Protein AF-A0A6J3LZ52-F1 (afdb_monomer_lite)

Sequence (355 aa):
MRATQSLGVSAVLAAGLVSAQAQTCYSGINIFTARGTGEVPPTGLGIEGTHINAVLDAVPNSHATVIEYPATFGNSSVPAGVQDSNEKIAAYLDACPTSKIVVMGYSQGAVVQGLVLTGTSFSINAEGQAEDYTVPPLPQKYVDQIAAIVFFGDPGYNQNIGTNLDNPNPCTTGARTPRSVDAFGKFGDRLAEWANADDIYACSTGTSFAAHISYFSTANATLTAKFVAGKVGVSAGSPGDSSSSVTTPTRPAYYPPTTPIVHPSTGRSVSQIYATLSKPSRPTASGSRIPVSRASTASRASQVSSASGTGRLPAPATSTATTSPTLTPSRGDAPSLGKPMAAVLGGLALPLLFL

pLDDT: mean 71.05, std 27.16, range [27.86, 98.75]

Secondary structure (DSSP, 8-state):
--------------------PPPP--SSEEEEEEPPTT--SS-TTGGGHHHHHHHHHHSTT-EEEEP-S--SSSTTHHHHHHHHHHHHHHHHHHH-TT-EEEEEEETHHHHHHHHHHHSEEEEE-TTS-EEEEE-PPPPHHHHTTEEEEEEES-TT--TTSSB--S-SSB-SS--SSPPPHHHHGGGGGGEEEE-BTTBTTT-TT--BHHHHTTT--HHHHHHHHHHHHHHHT-----SS----------PPP----------TTT---HHHHHHHHTS----------------------------------PPPPP-------------------------------------

Structure (mmCIF, N/CA/C/O backbone):
data_AF-A0A6J3LZ52-F1
#
_entry.id   AF-A0A6J3LZ52-F1
#
loop_
_atom_site.group_PDB
_atom_site.id
_atom_site.type_symbol
_atom_site.label_atom_id
_atom_site.label_alt_id
_atom_site.label_comp_id
_atom_site.label_asym_id
_atom_site.label_entity_id
_atom_site.label_seq_id
_atom_site.pdbx_PDB_ins_code
_atom_site.Cartn_x
_atom_site.Cartn_y
_atom_site.Cartn_z
_atom_site.occupancy
_atom_site.B_iso_or_equiv
_atom_site.auth_seq_id
_atom_site.auth_comp_id
_atom_site.auth_asym_id
_atom_site.auth_atom_id
_atom_site.pdbx_PDB_model_num
ATOM 1 N N . MET A 1 1 ? 43.355 3.845 71.281 1.00 42.06 1 MET A N 1
ATOM 2 C CA . MET A 1 1 ? 41.998 3.686 70.715 1.00 42.06 1 MET A CA 1
ATOM 3 C C . MET A 1 1 ? 41.812 4.777 69.666 1.00 42.06 1 MET A C 1
ATOM 5 O O . MET A 1 1 ? 41.732 5.938 70.037 1.00 42.06 1 MET A O 1
ATOM 9 N N . ARG A 1 2 ? 41.887 4.454 68.369 1.00 41.00 2 ARG A N 1
ATOM 10 C CA . ARG A 1 2 ? 41.634 5.408 67.273 1.00 41.00 2 ARG A CA 1
ATOM 11 C C . ARG A 1 2 ? 40.388 4.928 66.535 1.00 41.00 2 ARG A C 1
ATOM 13 O O . ARG A 1 2 ? 40.402 3.833 65.989 1.00 41.00 2 ARG A O 1
ATOM 20 N N . ALA A 1 3 ? 39.319 5.715 66.609 1.00 44.97 3 ALA A N 1
ATOM 21 C CA . ALA A 1 3 ? 38.041 5.435 65.972 1.00 44.97 3 ALA A CA 1
ATOM 22 C C . ALA A 1 3 ? 38.094 5.854 64.496 1.00 44.97 3 ALA A C 1
ATOM 24 O O . ALA A 1 3 ? 38.322 7.022 64.187 1.00 44.97 3 ALA A O 1
ATOM 25 N N . THR A 1 4 ? 37.899 4.902 63.591 1.00 54.94 4 THR A N 1
ATOM 26 C CA . THR A 1 4 ? 37.678 5.147 62.163 1.00 54.94 4 THR A CA 1
ATOM 27 C C . THR A 1 4 ? 36.185 5.362 61.930 1.00 54.94 4 THR A C 1
ATOM 29 O O . THR A 1 4 ? 35.400 4.438 62.126 1.00 54.94 4 THR A O 1
ATOM 32 N N . GLN A 1 5 ? 35.790 6.575 61.540 1.00 49.56 5 GLN A N 1
ATOM 33 C CA . GLN A 1 5 ? 34.430 6.876 61.090 1.00 49.56 5 GLN A CA 1
ATOM 34 C C . GLN A 1 5 ? 34.353 6.699 59.570 1.00 49.56 5 GLN A C 1
ATOM 36 O O . GLN A 1 5 ? 35.090 7.345 58.827 1.00 49.56 5 GLN A O 1
ATOM 41 N N . SER A 1 6 ? 33.473 5.810 59.117 1.00 50.09 6 SER A N 1
ATOM 42 C CA . SER A 1 6 ? 33.181 5.575 57.703 1.00 50.09 6 SER A CA 1
ATOM 43 C C . SER A 1 6 ? 32.025 6.479 57.269 1.00 50.09 6 SER A C 1
ATOM 45 O O . SER A 1 6 ? 30.910 6.325 57.761 1.00 50.09 6 SER A O 1
ATOM 47 N N . LEU A 1 7 ? 32.274 7.417 56.349 1.00 59.22 7 LEU A N 1
ATOM 48 C CA . LEU A 1 7 ? 31.209 8.159 55.670 1.00 59.22 7 LEU A CA 1
ATOM 49 C C . LEU A 1 7 ? 30.579 7.270 54.590 1.00 59.22 7 LEU A C 1
ATOM 51 O O . LEU A 1 7 ? 31.233 6.912 53.612 1.00 59.22 7 LEU A O 1
ATOM 55 N N . GLY A 1 8 ? 29.305 6.923 54.769 1.00 48.59 8 GLY A N 1
ATOM 56 C CA . GLY A 1 8 ? 28.491 6.282 53.741 1.00 48.59 8 GLY A CA 1
ATOM 57 C C . GLY A 1 8 ? 27.986 7.314 52.734 1.00 48.59 8 GLY A C 1
ATOM 58 O O . GLY A 1 8 ? 27.180 8.176 53.077 1.00 48.59 8 GLY A O 1
ATOM 59 N N . VAL A 1 9 ? 28.444 7.224 51.485 1.00 55.72 9 VAL A N 1
ATOM 60 C CA . VAL A 1 9 ? 27.868 7.966 50.356 1.00 55.72 9 VAL A CA 1
ATOM 61 C C . VAL A 1 9 ? 26.655 7.181 49.859 1.00 55.72 9 VAL A C 1
ATOM 63 O O . VAL A 1 9 ? 26.799 6.099 49.296 1.00 55.72 9 VAL A O 1
ATOM 66 N N . SER A 1 10 ? 25.452 7.706 50.091 1.00 58.62 10 SER A N 1
ATOM 67 C CA . SER A 1 10 ? 24.222 7.154 49.512 1.00 58.62 10 SER A CA 1
ATOM 68 C C . SER A 1 10 ? 24.069 7.665 48.080 1.00 58.62 10 SER A C 1
ATOM 70 O O . SER A 1 10 ? 23.807 8.847 47.864 1.00 58.62 10 SER A O 1
ATOM 72 N N . ALA A 1 11 ? 24.255 6.783 47.099 1.00 60.44 11 ALA A N 1
ATOM 73 C CA . ALA A 1 11 ? 23.962 7.067 45.700 1.00 60.44 11 ALA A CA 1
ATOM 74 C C . ALA A 1 11 ? 22.442 7.008 45.475 1.00 60.44 11 ALA A C 1
ATOM 76 O O . ALA A 1 11 ? 21.830 5.945 45.572 1.00 60.44 11 ALA A O 1
ATOM 77 N N . VAL A 1 12 ? 21.826 8.153 45.185 1.00 57.72 12 VAL A N 1
ATOM 78 C CA . VAL A 1 12 ? 20.421 8.231 44.772 1.00 57.72 12 VAL A CA 1
ATOM 79 C C . VAL A 1 12 ? 20.342 7.823 43.298 1.00 57.72 12 VAL A C 1
ATOM 81 O O . VAL A 1 12 ? 20.743 8.583 42.419 1.00 57.72 12 VAL A O 1
ATOM 84 N N . LEU A 1 13 ? 19.848 6.613 43.018 1.00 59.16 13 LEU A N 1
ATOM 85 C CA . LEU A 1 13 ? 19.477 6.200 41.662 1.00 59.16 13 LEU A CA 1
ATOM 86 C C . LEU A 1 13 ? 18.209 6.961 41.246 1.00 59.16 13 LEU A C 1
ATOM 88 O O . LEU A 1 13 ? 17.101 6.608 41.646 1.00 59.16 13 LEU A O 1
ATOM 92 N N . ALA A 1 14 ? 18.362 8.000 40.427 1.00 55.97 14 ALA A N 1
ATOM 93 C CA . ALA A 1 14 ? 17.247 8.593 39.702 1.00 55.97 14 ALA A CA 1
ATOM 94 C C . ALA A 1 14 ? 16.851 7.648 38.555 1.00 55.97 14 ALA A C 1
ATOM 96 O O . ALA A 1 14 ? 17.454 7.666 37.482 1.00 55.97 14 ALA A O 1
ATOM 97 N N . ALA A 1 15 ? 15.862 6.785 38.790 1.00 58.69 15 ALA A N 1
ATOM 98 C CA . ALA A 1 15 ? 15.223 6.020 37.728 1.00 58.69 15 ALA A CA 1
ATOM 99 C C . ALA A 1 15 ? 14.439 6.994 36.833 1.00 58.69 15 ALA A C 1
ATOM 101 O O . ALA A 1 15 ? 13.389 7.504 37.223 1.00 58.69 15 ALA A O 1
ATOM 102 N N . GLY A 1 16 ? 14.974 7.294 35.649 1.00 50.62 16 GLY A N 1
ATOM 103 C CA . GLY A 1 16 ? 14.249 8.035 34.624 1.00 50.62 16 GLY A CA 1
ATOM 104 C C . GLY A 1 16 ? 13.039 7.221 34.176 1.00 50.62 16 GLY A C 1
ATOM 105 O O . GLY A 1 16 ? 13.192 6.181 33.540 1.00 50.62 16 GLY A O 1
ATOM 106 N N . LEU A 1 17 ? 11.838 7.680 34.526 1.00 51.34 17 LEU A N 1
ATOM 107 C CA . LEU A 1 17 ? 10.596 7.148 33.977 1.00 51.34 17 LEU A CA 1
ATOM 108 C C . LEU A 1 17 ? 10.569 7.486 32.483 1.00 51.34 17 LEU A C 1
ATOM 110 O O . LEU A 1 17 ? 10.281 8.618 32.096 1.00 51.34 17 LEU A O 1
ATOM 114 N N . VAL A 1 18 ? 10.889 6.507 31.638 1.00 51.06 18 VAL A N 1
ATOM 115 C CA . VAL A 1 18 ? 10.529 6.568 30.222 1.00 51.06 18 VAL A CA 1
ATOM 116 C C . VAL A 1 18 ? 9.007 6.518 30.190 1.00 51.06 18 VAL A C 1
ATOM 118 O O . VAL A 1 18 ? 8.409 5.479 30.457 1.00 51.06 18 VAL A O 1
ATOM 121 N N . SER A 1 19 ? 8.374 7.667 29.953 1.00 46.97 19 SER A N 1
ATOM 122 C CA . SER A 1 19 ? 6.931 7.731 29.742 1.00 46.97 19 SER A CA 1
ATOM 123 C C . SER A 1 19 ? 6.617 6.911 28.495 1.00 46.97 19 SER A C 1
ATOM 125 O O . SER A 1 19 ? 6.940 7.324 27.380 1.00 46.97 19 SER A O 1
ATOM 127 N N . ALA A 1 20 ? 6.049 5.720 28.685 1.00 51.75 20 ALA A N 1
ATOM 128 C CA . ALA A 1 20 ? 5.441 4.974 27.600 1.00 51.75 20 ALA A CA 1
ATOM 129 C C . ALA A 1 20 ? 4.316 5.857 27.053 1.00 51.75 20 ALA A C 1
ATOM 131 O O . ALA A 1 20 ? 3.307 6.063 27.728 1.00 51.75 20 ALA A O 1
ATOM 132 N N . GLN A 1 21 ? 4.515 6.450 25.873 1.00 58.62 21 GLN A N 1
ATOM 133 C CA . GLN A 1 21 ? 3.430 7.164 25.213 1.00 58.62 21 GLN A CA 1
ATOM 134 C C . GLN A 1 21 ? 2.299 6.157 25.005 1.00 58.62 21 GLN A C 1
ATOM 136 O O . GLN A 1 21 ? 2.512 5.100 24.410 1.00 58.62 21 GLN A O 1
ATOM 141 N N . ALA A 1 22 ? 1.124 6.447 25.563 1.00 70.38 22 ALA A N 1
ATOM 142 C CA . ALA A 1 22 ? -0.037 5.595 25.383 1.00 70.38 22 ALA A CA 1
ATOM 143 C C . ALA A 1 22 ? -0.345 5.513 23.883 1.00 70.38 22 ALA A C 1
ATOM 145 O O . ALA A 1 22 ? -0.536 6.540 23.228 1.00 70.38 22 ALA A O 1
ATOM 146 N N . GLN A 1 23 ? -0.359 4.295 23.340 1.00 86.38 23 GLN A N 1
ATOM 147 C CA . GLN A 1 23 ? -0.708 4.073 21.943 1.00 86.38 23 GLN A CA 1
ATOM 148 C C . GLN A 1 23 ? -2.129 4.595 21.699 1.00 86.38 23 GLN A C 1
ATOM 150 O O . GLN A 1 23 ? -3.059 4.249 22.428 1.00 86.38 23 GLN A O 1
ATOM 155 N N . THR A 1 24 ? -2.301 5.451 20.693 1.00 92.62 24 THR A N 1
ATOM 156 C CA . THR A 1 24 ? -3.614 6.021 20.363 1.00 92.62 24 THR A CA 1
ATOM 157 C C . THR A 1 24 ? -4.387 5.059 19.468 1.00 92.62 24 THR A C 1
ATOM 159 O O . THR A 1 24 ? -3.928 4.724 18.378 1.00 92.62 24 THR A O 1
ATOM 162 N N . CYS A 1 25 ? -5.582 4.646 19.894 1.00 96.56 25 CYS A N 1
ATOM 163 C CA . CYS A 1 25 ? -6.467 3.814 19.081 1.00 96.56 25 CYS A CA 1
ATOM 164 C C . CYS A 1 25 ? -7.412 4.673 18.238 1.00 96.56 25 CYS A C 1
ATOM 166 O O . CYS A 1 25 ? -8.333 5.307 18.749 1.00 96.56 25 CYS A O 1
ATOM 168 N N . TYR A 1 26 ? -7.173 4.678 16.931 1.00 96.25 26 TYR A N 1
ATOM 169 C CA . TYR A 1 26 ? -8.021 5.329 15.935 1.00 96.25 26 TYR A CA 1
ATOM 170 C C . TYR A 1 26 ? -9.343 4.576 15.743 1.00 96.25 26 TYR A C 1
ATOM 172 O O . TYR A 1 26 ? -9.346 3.356 15.565 1.00 96.25 26 TYR A O 1
ATOM 180 N N . SER A 1 27 ? -10.458 5.312 15.784 1.00 95.12 27 SER A N 1
ATOM 181 C CA . SER A 1 27 ? -11.805 4.770 15.558 1.00 95.12 27 SER A CA 1
ATOM 182 C C . SER A 1 27 ? -12.172 4.653 14.076 1.00 95.12 27 SER A C 1
ATOM 184 O O . SER A 1 27 ? -13.112 3.931 13.756 1.00 95.12 27 SER A O 1
ATOM 186 N N . GLY A 1 28 ? -11.441 5.340 13.190 1.00 96.75 28 GLY A N 1
ATOM 187 C CA . GLY A 1 28 ? -11.468 5.109 11.746 1.00 96.75 28 GLY A CA 1
ATOM 188 C C . GLY A 1 28 ? -10.555 3.942 11.369 1.00 96.75 28 GLY A C 1
ATOM 189 O O . GLY A 1 28 ? -10.895 2.778 11.575 1.00 96.75 28 GLY A O 1
ATOM 190 N N . ILE A 1 29 ? -9.375 4.257 10.832 1.00 98.19 29 ILE A N 1
ATOM 191 C CA . ILE A 1 29 ? -8.323 3.286 10.496 1.00 98.19 29 ILE A CA 1
ATOM 192 C C . ILE A 1 29 ? -6.920 3.800 10.834 1.00 98.19 29 ILE A C 1
ATOM 194 O O . ILE A 1 29 ? -6.694 5.006 10.935 1.00 98.19 29 ILE A O 1
ATOM 198 N N . ASN A 1 30 ? -5.952 2.886 10.931 1.00 98.50 30 ASN A N 1
ATOM 199 C CA . ASN A 1 30 ? -4.531 3.220 10.808 1.00 98.50 30 ASN A CA 1
ATOM 200 C C . ASN A 1 30 ? -3.976 2.669 9.486 1.00 98.50 30 ASN A C 1
ATOM 202 O O . ASN A 1 30 ? -4.062 1.468 9.221 1.00 98.50 30 ASN A O 1
ATOM 206 N N . ILE A 1 31 ? -3.439 3.551 8.649 1.00 98.75 31 ILE A N 1
ATOM 207 C CA . ILE A 1 31 ? -2.829 3.217 7.362 1.00 98.75 31 ILE A CA 1
ATOM 208 C C . ILE A 1 31 ? -1.339 2.970 7.593 1.00 98.75 31 ILE A C 1
ATOM 210 O O . ILE A 1 31 ? -0.634 3.885 7.998 1.00 98.75 31 ILE A O 1
ATOM 214 N N . PHE A 1 32 ? -0.836 1.774 7.306 1.00 98.56 32 PHE A N 1
ATOM 215 C CA . PHE A 1 32 ? 0.595 1.474 7.312 1.00 98.56 32 PHE A CA 1
ATOM 216 C C . PHE A 1 32 ? 1.125 1.589 5.889 1.00 98.56 32 PHE A C 1
ATOM 218 O O . PHE A 1 32 ? 0.763 0.781 5.032 1.00 98.56 32 PHE A O 1
ATOM 225 N N . THR A 1 33 ? 1.955 2.600 5.630 1.00 98.25 33 THR A N 1
ATOM 226 C CA . THR A 1 33 ? 2.391 2.950 4.270 1.00 98.25 33 THR A CA 1
ATOM 227 C C . THR A 1 33 ? 3.894 2.789 4.089 1.00 98.25 33 THR A C 1
ATOM 229 O O . THR A 1 33 ? 4.678 3.275 4.908 1.00 98.25 33 THR A O 1
ATOM 232 N N . ALA A 1 34 ? 4.302 2.109 3.019 1.00 97.31 34 ALA A N 1
ATOM 233 C CA . ALA A 1 34 ? 5.703 1.921 2.658 1.00 97.31 34 ALA A CA 1
ATOM 234 C C . ALA A 1 34 ? 6.004 2.599 1.313 1.00 97.31 34 ALA A C 1
ATOM 236 O O . ALA A 1 34 ? 5.391 2.291 0.295 1.00 97.31 34 ALA A O 1
ATOM 237 N N . ARG A 1 35 ? 6.975 3.511 1.330 1.00 96.38 35 ARG A N 1
ATOM 238 C CA . ARG A 1 35 ? 7.365 4.356 0.189 1.00 96.38 35 ARG A CA 1
ATOM 239 C C . ARG A 1 35 ? 8.180 3.613 -0.878 1.00 96.38 35 ARG A C 1
ATOM 241 O O . ARG A 1 35 ? 8.582 2.477 -0.666 1.00 96.38 35 ARG A O 1
ATOM 248 N N . GLY A 1 36 ? 8.467 4.262 -2.003 1.00 94.75 36 GLY A N 1
ATOM 249 C CA . GLY A 1 36 ? 9.279 3.701 -3.084 1.00 94.75 36 GLY A CA 1
ATOM 250 C C . GLY A 1 36 ? 10.786 3.920 -2.922 1.00 94.75 36 GLY A C 1
ATOM 251 O O . GLY A 1 36 ? 11.251 4.712 -2.099 1.00 94.75 36 GLY A O 1
ATOM 252 N N . THR A 1 37 ? 11.580 3.233 -3.747 1.00 93.06 37 THR A N 1
ATOM 253 C CA . THR A 1 37 ? 13.044 3.373 -3.762 1.00 93.06 37 THR A CA 1
ATOM 254 C C . THR A 1 37 ? 13.471 4.812 -4.072 1.00 93.06 37 THR A C 1
ATOM 256 O O . THR A 1 37 ? 12.966 5.436 -5.001 1.00 93.06 37 THR A O 1
ATOM 259 N N . GLY A 1 38 ? 14.443 5.339 -3.324 1.00 90.38 38 GLY A N 1
ATOM 260 C CA . GLY A 1 38 ? 14.998 6.684 -3.522 1.00 90.38 38 GLY A CA 1
ATOM 261 C C . GLY A 1 38 ? 14.245 7.799 -2.792 1.00 90.38 38 GLY A C 1
ATOM 262 O O . GLY A 1 38 ? 14.776 8.904 -2.655 1.00 90.38 38 GLY A O 1
ATOM 263 N N . GLU A 1 39 ? 13.068 7.509 -2.239 1.00 90.50 39 GLU A N 1
ATOM 264 C CA . GLU A 1 39 ? 12.384 8.390 -1.300 1.00 90.50 39 GLU A CA 1
ATOM 265 C C . GLU A 1 39 ? 13.125 8.336 0.046 1.00 90.50 39 GLU A C 1
ATOM 267 O O . GLU A 1 39 ? 12.795 7.550 0.919 1.00 90.50 39 GLU A O 1
ATOM 272 N N . VAL A 1 40 ? 14.227 9.072 0.210 1.00 73.00 40 VAL A N 1
ATOM 273 C CA . VAL A 1 40 ? 15.064 8.976 1.425 1.00 73.00 40 VAL A CA 1
ATOM 274 C C . VAL A 1 40 ? 14.508 9.817 2.587 1.00 73.00 40 VAL A C 1
ATOM 276 O O . VAL A 1 40 ? 13.978 10.906 2.339 1.00 73.00 40 VAL A O 1
ATOM 279 N N . PRO A 1 41 ? 14.625 9.367 3.855 1.00 69.69 41 PRO A N 1
ATOM 280 C CA . PRO A 1 41 ? 14.079 10.091 4.999 1.00 69.69 41 PRO A CA 1
ATOM 281 C C . PRO A 1 41 ? 14.725 11.470 5.248 1.00 69.69 41 PRO A C 1
ATOM 283 O O . PRO A 1 41 ? 15.904 11.659 4.937 1.00 69.69 41 PRO A O 1
ATOM 286 N N . PRO A 1 42 ? 13.994 12.413 5.882 1.00 70.81 42 PRO A N 1
ATOM 287 C CA . PRO A 1 42 ? 12.583 12.301 6.255 1.00 70.81 42 PRO A CA 1
ATOM 288 C C . PRO A 1 42 ? 11.674 12.567 5.044 1.00 70.81 42 PRO A C 1
ATOM 290 O O . PRO A 1 42 ? 11.576 13.695 4.570 1.00 70.81 42 PRO A O 1
ATOM 293 N N . THR A 1 43 ? 10.982 11.537 4.556 1.00 77.56 43 THR A N 1
ATOM 294 C CA . THR A 1 43 ? 10.079 11.648 3.395 1.00 77.56 43 THR A CA 1
ATOM 295 C C . THR A 1 43 ? 8.630 11.896 3.820 1.00 77.56 43 THR A C 1
ATOM 297 O O . THR A 1 43 ? 7.819 12.388 3.036 1.00 77.56 43 THR A O 1
ATOM 300 N N . GLY A 1 44 ? 8.282 11.564 5.068 1.00 87.69 44 GLY A N 1
ATOM 301 C CA . GLY A 1 44 ? 6.890 11.541 5.506 1.00 87.69 44 GLY A CA 1
ATOM 302 C C . GLY A 1 44 ? 6.092 10.545 4.665 1.00 87.69 44 GLY A C 1
ATOM 303 O O . GLY A 1 44 ? 6.501 9.400 4.518 1.00 87.69 44 GLY A O 1
ATOM 304 N N . LEU A 1 45 ? 4.978 10.997 4.088 1.00 91.69 45 LEU A N 1
ATOM 305 C CA . LEU A 1 45 ? 4.090 10.157 3.276 1.00 91.69 45 LEU A CA 1
ATOM 306 C C . LEU A 1 45 ? 4.598 9.903 1.843 1.00 91.69 45 LEU A C 1
ATOM 308 O O . LEU A 1 45 ? 3.956 9.165 1.103 1.00 91.69 45 LEU A O 1
ATOM 312 N N . GLY A 1 46 ? 5.709 10.529 1.438 1.00 91.38 46 GLY A N 1
ATOM 313 C CA . GLY A 1 46 ? 6.257 10.375 0.091 1.00 91.38 46 GLY A CA 1
ATOM 314 C C . GLY A 1 46 ? 5.292 10.792 -1.020 1.00 91.38 46 GLY A C 1
ATOM 315 O O . GLY A 1 46 ? 4.385 11.609 -0.821 1.00 91.38 46 GLY A O 1
ATOM 316 N N . ILE A 1 47 ? 5.491 10.222 -2.203 1.00 93.69 47 ILE A N 1
ATOM 317 C CA . ILE A 1 47 ? 4.662 10.455 -3.389 1.00 93.69 47 ILE A CA 1
ATOM 318 C C . ILE A 1 47 ? 3.215 9.951 -3.204 1.00 93.69 47 ILE A C 1
ATOM 320 O O . ILE A 1 47 ? 2.285 10.492 -3.804 1.00 93.69 47 ILE A O 1
ATOM 324 N N . GLU A 1 48 ? 3.001 8.995 -2.292 1.00 94.94 48 GLU A N 1
ATOM 325 C CA . GLU A 1 48 ? 1.679 8.477 -1.917 1.00 94.94 48 GLU A CA 1
ATOM 326 C C . GLU A 1 48 ? 0.827 9.495 -1.140 1.00 94.94 48 GLU A C 1
ATOM 328 O O . GLU A 1 48 ? -0.386 9.313 -1.002 1.00 94.94 48 GLU A O 1
ATOM 333 N N . GLY A 1 49 ? 1.421 10.590 -0.648 1.00 95.62 49 GLY A N 1
ATOM 334 C CA . GLY A 1 49 ? 0.782 11.526 0.280 1.00 95.62 49 GLY A CA 1
ATOM 335 C C . GLY A 1 49 ? -0.588 12.042 -0.164 1.00 95.62 49 GLY A C 1
ATOM 336 O O . GLY A 1 49 ? -1.503 12.109 0.655 1.00 95.62 49 GLY A O 1
ATOM 337 N N . THR A 1 50 ? -0.780 12.346 -1.451 1.00 95.56 50 THR A N 1
ATOM 338 C CA . THR A 1 50 ? -2.087 12.786 -1.978 1.00 95.56 50 THR A CA 1
ATOM 339 C C . THR A 1 50 ? -3.167 11.710 -1.817 1.00 95.56 50 THR A C 1
ATOM 341 O O . THR A 1 50 ? -4.308 12.031 -1.500 1.00 95.56 50 THR A O 1
ATOM 344 N N . HIS A 1 51 ? -2.817 10.436 -2.004 1.00 97.44 51 HIS A N 1
ATOM 345 C CA . HIS A 1 51 ? -3.759 9.316 -1.909 1.00 97.44 51 HIS A CA 1
ATOM 346 C C . HIS A 1 51 ? -4.073 9.001 -0.451 1.00 97.44 51 HIS A C 1
ATOM 348 O O . HIS A 1 51 ? -5.236 8.847 -0.090 1.00 97.44 51 HIS A O 1
ATOM 354 N N . ILE A 1 52 ? -3.046 8.988 0.400 1.00 98.19 52 ILE A N 1
ATOM 355 C CA . ILE A 1 52 ? -3.201 8.781 1.841 1.00 98.19 52 ILE A CA 1
ATOM 356 C C . ILE A 1 52 ? -4.082 9.879 2.441 1.00 98.19 52 ILE A C 1
ATOM 358 O O . ILE A 1 52 ? -5.031 9.568 3.152 1.00 98.19 52 ILE A O 1
ATOM 362 N N . ASN A 1 53 ? -3.836 11.151 2.112 1.00 98.06 53 ASN A N 1
ATOM 363 C CA . ASN A 1 53 ? -4.666 12.254 2.602 1.00 98.06 53 ASN A CA 1
ATOM 364 C C . ASN A 1 53 ? -6.121 12.126 2.134 1.00 98.06 53 ASN A C 1
ATOM 366 O O . ASN A 1 53 ? -7.021 12.277 2.951 1.00 98.06 53 ASN A O 1
ATOM 370 N N . ALA A 1 54 ? -6.364 11.757 0.871 1.00 98.06 54 ALA A N 1
ATOM 371 C CA . ALA A 1 54 ? -7.725 11.527 0.384 1.00 98.06 54 ALA A CA 1
ATOM 372 C C . ALA A 1 54 ? -8.446 10.405 1.160 1.00 98.06 54 ALA A C 1
ATOM 374 O O . ALA A 1 54 ? -9.640 10.514 1.435 1.00 98.06 54 ALA A O 1
ATOM 375 N N . VAL A 1 55 ? -7.731 9.345 1.557 1.00 98.44 55 VAL A N 1
ATOM 376 C CA . VAL A 1 55 ? -8.283 8.290 2.424 1.00 98.44 55 VAL A CA 1
ATOM 377 C C . VAL A 1 55 ? -8.580 8.824 3.827 1.00 98.44 55 VAL A C 1
ATOM 379 O O . VAL A 1 55 ? -9.649 8.540 4.361 1.00 98.44 55 VAL A O 1
ATOM 382 N N . LEU A 1 56 ? -7.664 9.592 4.425 1.00 98.06 56 LEU A N 1
ATOM 383 C CA . LEU A 1 56 ? -7.856 10.182 5.755 1.00 98.06 56 LEU A CA 1
ATOM 384 C C . LEU A 1 56 ? -9.043 11.159 5.788 1.00 98.06 56 LEU A C 1
ATOM 386 O O . LEU A 1 56 ? -9.768 11.197 6.780 1.00 98.06 56 LEU A O 1
ATOM 390 N N . ASP A 1 57 ? -9.268 11.896 4.701 1.00 97.69 57 ASP A N 1
ATOM 391 C CA . ASP A 1 57 ? -10.417 12.791 4.547 1.00 97.69 57 ASP A CA 1
ATOM 392 C C . ASP A 1 57 ? -11.730 12.004 4.376 1.00 97.69 57 ASP A C 1
ATOM 394 O O . ASP A 1 57 ? -12.761 12.374 4.940 1.00 97.69 57 ASP A O 1
ATOM 398 N N . ALA A 1 58 ? -11.706 10.892 3.630 1.00 97.50 58 ALA A N 1
ATOM 399 C CA . ALA A 1 58 ? -12.882 10.051 3.394 1.00 97.50 58 ALA A CA 1
ATOM 400 C C . ALA A 1 58 ? -13.245 9.134 4.576 1.00 97.50 58 ALA A C 1
ATOM 402 O O . ALA A 1 58 ? -14.393 8.694 4.676 1.00 97.50 58 ALA A O 1
ATOM 403 N N . VAL A 1 59 ? -12.288 8.835 5.460 1.00 97.69 59 VAL A N 1
ATOM 404 C CA . VAL A 1 59 ? -12.471 7.991 6.649 1.00 97.69 59 VAL A CA 1
ATOM 405 C C . VAL A 1 59 ? -12.061 8.787 7.897 1.00 97.69 59 VAL A C 1
ATOM 407 O O . VAL A 1 59 ? -10.897 8.742 8.300 1.00 97.69 59 VAL A O 1
ATOM 410 N N . PRO A 1 60 ? -12.994 9.508 8.547 1.00 94.75 60 PRO A N 1
ATOM 411 C CA . PRO A 1 60 ? -12.690 10.348 9.704 1.00 94.75 60 PRO A CA 1
ATOM 412 C C . PRO A 1 60 ? -12.055 9.585 10.873 1.00 94.75 60 PRO A C 1
ATOM 414 O O . PRO A 1 60 ? -12.270 8.387 11.045 1.00 94.75 60 PRO A O 1
ATOM 417 N N . ASN A 1 61 ? -11.329 10.307 11.734 1.00 96.12 61 ASN A N 1
ATOM 418 C CA . ASN A 1 61 ? -10.625 9.756 12.905 1.00 96.12 61 ASN A CA 1
ATOM 419 C C . ASN A 1 61 ? -9.587 8.679 12.558 1.00 96.12 61 ASN A C 1
ATOM 421 O O . ASN A 1 61 ? -9.353 7.763 13.350 1.00 96.12 61 ASN A O 1
ATOM 425 N N . SER A 1 62 ? -8.981 8.794 11.378 1.00 98.06 62 SER A N 1
ATOM 426 C CA . SER A 1 62 ? -7.929 7.902 10.898 1.00 98.06 62 SER A CA 1
ATOM 427 C C . SER A 1 62 ? -6.539 8.515 11.041 1.00 98.06 62 SER A C 1
ATOM 429 O O . SER A 1 62 ? -6.383 9.721 11.245 1.00 98.06 62 SER A O 1
ATOM 431 N N . HIS A 1 63 ? -5.517 7.678 10.901 1.00 98.00 63 HIS A N 1
ATOM 432 C CA . HIS A 1 63 ? -4.115 8.080 10.919 1.00 98.00 63 HIS A CA 1
ATOM 433 C C . HIS A 1 63 ? -3.293 7.303 9.893 1.00 98.00 63 HIS A C 1
ATOM 435 O O . HIS A 1 63 ? -3.720 6.253 9.418 1.00 98.00 63 HIS A O 1
ATOM 441 N N . ALA A 1 64 ? -2.112 7.823 9.561 1.00 98.06 64 ALA A N 1
ATOM 442 C CA . ALA A 1 64 ? -1.149 7.157 8.701 1.00 98.06 64 ALA A CA 1
ATOM 443 C C . ALA A 1 64 ? 0.186 6.986 9.430 1.00 98.06 64 ALA A C 1
ATOM 445 O O . ALA A 1 64 ? 0.821 7.960 9.831 1.00 98.06 64 ALA A O 1
ATOM 446 N N . THR A 1 65 ? 0.605 5.734 9.561 1.00 97.81 65 THR A N 1
ATOM 447 C CA . THR A 1 65 ? 1.888 5.296 10.096 1.00 97.81 65 THR A CA 1
ATOM 448 C C . THR A 1 65 ? 2.839 4.979 8.941 1.00 97.81 65 THR A C 1
ATOM 450 O O . THR A 1 65 ? 2.561 4.123 8.102 1.00 97.81 65 THR A O 1
ATOM 453 N N . VAL A 1 66 ? 3.985 5.656 8.901 1.00 97.06 66 VAL A N 1
ATOM 454 C CA . VAL A 1 66 ? 5.015 5.445 7.871 1.00 97.06 66 VAL A CA 1
ATOM 455 C C . VAL A 1 66 ? 5.918 4.278 8.259 1.00 97.06 66 VAL A C 1
ATOM 457 O O . VAL A 1 66 ? 6.344 4.182 9.412 1.00 97.06 66 VAL A O 1
ATOM 460 N N . ILE A 1 67 ? 6.228 3.405 7.299 1.00 97.19 67 ILE A N 1
ATOM 461 C CA . ILE A 1 67 ? 7.233 2.351 7.449 1.00 97.19 67 ILE A CA 1
ATOM 462 C C . ILE A 1 67 ? 8.632 2.942 7.243 1.00 97.19 67 ILE A C 1
ATOM 464 O O . ILE A 1 67 ? 8.949 3.542 6.210 1.00 97.19 67 ILE A O 1
ATOM 468 N N . GLU A 1 68 ? 9.474 2.772 8.256 1.00 95.06 68 GLU A N 1
ATOM 469 C CA . GLU A 1 68 ? 10.809 3.348 8.354 1.00 95.06 68 GLU A CA 1
ATOM 470 C C . GLU A 1 68 ? 11.844 2.294 7.991 1.00 95.06 68 GLU A C 1
ATOM 472 O O . GLU A 1 68 ? 12.216 1.428 8.775 1.00 95.06 68 GLU A O 1
ATOM 477 N N . TYR A 1 69 ? 12.315 2.372 6.756 1.00 94.69 69 TYR A N 1
ATOM 478 C CA . TYR A 1 69 ? 13.320 1.468 6.220 1.00 94.69 69 TYR A CA 1
ATOM 479 C C . TYR A 1 69 ? 14.239 2.210 5.246 1.00 94.69 69 TYR A C 1
ATOM 481 O O . TYR A 1 69 ? 13.993 3.386 4.985 1.00 94.69 69 TYR A O 1
ATOM 489 N N . PRO A 1 70 ? 15.310 1.607 4.705 1.00 94.12 70 PRO A N 1
ATOM 490 C CA . PRO A 1 70 ? 16.234 2.322 3.823 1.00 94.12 70 PRO A CA 1
ATOM 491 C C . PRO A 1 70 ? 15.598 2.868 2.534 1.00 94.12 70 PRO A C 1
ATOM 493 O O . PRO A 1 70 ? 15.974 3.954 2.095 1.00 94.12 70 PRO A O 1
ATOM 496 N N . ALA A 1 71 ? 14.641 2.147 1.940 1.00 93.25 71 ALA A N 1
ATOM 497 C CA . ALA A 1 71 ? 14.108 2.418 0.601 1.00 93.25 71 ALA A CA 1
ATOM 498 C C . ALA A 1 71 ? 15.219 2.624 -0.446 1.00 93.25 71 ALA A C 1
ATOM 500 O O . ALA A 1 71 ? 15.194 3.552 -1.255 1.00 93.25 71 ALA A O 1
ATOM 501 N N . THR A 1 72 ? 16.249 1.781 -0.394 1.00 90.88 72 THR A N 1
ATOM 502 C CA . THR A 1 72 ? 17.373 1.791 -1.336 1.00 90.88 72 THR A CA 1
ATOM 503 C C . THR A 1 72 ? 17.342 0.547 -2.214 1.00 90.88 72 THR A C 1
ATOM 505 O O . THR A 1 72 ? 16.553 -0.372 -2.006 1.00 90.88 72 THR A O 1
ATOM 508 N N . PHE A 1 73 ? 18.237 0.501 -3.191 1.00 85.00 73 PHE A N 1
ATOM 509 C CA . PHE A 1 73 ? 18.459 -0.666 -4.040 1.00 85.00 73 PHE A CA 1
ATOM 510 C C . PHE A 1 73 ? 19.220 -1.805 -3.337 1.00 85.00 73 PHE A C 1
ATOM 512 O O . PHE A 1 73 ? 19.466 -2.846 -3.926 1.00 85.00 73 PHE A O 1
ATOM 519 N N . GLY A 1 74 ? 19.638 -1.619 -2.080 1.00 85.00 74 GLY A N 1
ATOM 520 C CA . GLY A 1 74 ? 20.348 -2.664 -1.348 1.00 85.00 74 GLY A CA 1
ATOM 521 C C . GLY A 1 74 ? 19.413 -3.795 -0.920 1.00 85.00 74 GLY A C 1
ATOM 522 O O . GLY A 1 74 ? 18.323 -3.536 -0.414 1.00 85.00 74 GLY A O 1
ATOM 523 N N . ASN A 1 75 ? 19.887 -5.039 -1.000 1.00 83.75 75 ASN A N 1
ATOM 524 C CA . ASN A 1 75 ? 19.120 -6.251 -0.675 1.00 83.75 75 ASN A CA 1
ATOM 525 C C . ASN A 1 75 ? 18.598 -6.293 0.777 1.00 83.75 75 ASN A C 1
ATOM 527 O O . ASN A 1 75 ? 17.700 -7.067 1.095 1.00 83.75 75 ASN A O 1
ATOM 531 N N . SER A 1 76 ? 19.158 -5.485 1.685 1.00 89.88 76 SER A N 1
ATOM 532 C CA . SER A 1 76 ? 18.676 -5.358 3.067 1.00 89.88 76 SER A CA 1
ATOM 533 C C . SER A 1 76 ? 17.507 -4.382 3.227 1.00 89.88 76 SER A C 1
ATOM 535 O O . SER A 1 76 ? 16.887 -4.360 4.289 1.00 89.88 76 SER A O 1
ATOM 537 N N . SER A 1 77 ? 17.189 -3.589 2.197 1.00 92.00 77 SER A N 1
ATOM 538 C CA . SER A 1 77 ? 16.122 -2.588 2.234 1.00 92.00 77 SER A CA 1
ATOM 539 C C . SER A 1 77 ? 14.765 -3.251 2.467 1.00 92.00 77 SER A C 1
ATOM 541 O O . SER A 1 77 ? 14.122 -3.000 3.484 1.00 92.00 77 SER A O 1
ATOM 543 N N . VAL A 1 78 ? 14.357 -4.164 1.584 1.00 93.25 78 VAL A N 1
ATOM 544 C CA . VAL A 1 78 ? 13.047 -4.826 1.669 1.00 93.25 78 VAL A CA 1
ATOM 545 C C . VAL A 1 78 ? 12.867 -5.610 2.982 1.00 93.25 78 VAL A C 1
ATOM 547 O O . VAL A 1 78 ? 11.861 -5.376 3.651 1.00 93.25 78 VAL A O 1
ATOM 550 N N . PRO A 1 79 ? 13.815 -6.459 3.439 1.00 93.56 79 PRO A N 1
ATOM 551 C CA . PRO A 1 79 ? 13.682 -7.151 4.721 1.00 93.56 79 PRO A CA 1
ATOM 552 C C . PRO A 1 79 ? 13.539 -6.206 5.918 1.00 93.56 79 PRO A C 1
ATOM 554 O O . PRO A 1 79 ? 12.728 -6.475 6.802 1.00 93.56 79 PRO A O 1
ATOM 557 N N . ALA A 1 80 ? 14.269 -5.084 5.933 1.00 95.44 80 ALA A N 1
ATOM 558 C CA . ALA A 1 80 ? 14.129 -4.075 6.982 1.00 95.44 80 ALA A CA 1
ATOM 559 C C . ALA A 1 80 ? 12.741 -3.412 6.959 1.00 95.44 80 ALA A C 1
ATOM 561 O O . ALA A 1 80 ? 12.154 -3.185 8.013 1.00 95.44 80 ALA A O 1
ATOM 562 N N . GLY A 1 81 ? 12.185 -3.156 5.769 1.00 96.31 81 GLY A N 1
ATOM 563 C CA . GLY A 1 81 ? 10.818 -2.650 5.626 1.00 96.31 81 GLY A CA 1
ATOM 564 C C . GLY A 1 81 ? 9.763 -3.630 6.128 1.00 96.31 81 GLY A C 1
ATOM 565 O O . GLY A 1 81 ? 8.823 -3.226 6.808 1.00 96.31 81 GLY A O 1
ATOM 566 N N . VAL A 1 82 ? 9.933 -4.924 5.846 1.00 97.38 82 VAL A N 1
ATOM 567 C CA . VAL A 1 82 ? 9.017 -5.962 6.341 1.00 97.38 82 VAL A CA 1
ATOM 568 C C . VAL A 1 82 ? 9.088 -6.060 7.860 1.00 97.38 82 VAL A C 1
ATOM 570 O O . VAL A 1 82 ? 8.051 -6.146 8.515 1.00 97.38 82 VAL A O 1
ATOM 573 N N . GLN A 1 83 ? 10.298 -6.011 8.421 1.00 97.25 83 GLN A N 1
ATOM 574 C CA . GLN A 1 83 ? 10.499 -6.018 9.864 1.00 97.25 83 GLN A CA 1
ATOM 575 C C . GLN A 1 83 ? 9.791 -4.834 10.537 1.00 97.25 83 GLN A C 1
ATOM 577 O O . GLN A 1 83 ? 8.965 -5.057 11.419 1.00 97.25 83 GLN A O 1
ATOM 582 N N . ASP A 1 84 ? 10.058 -3.602 10.098 1.00 97.94 84 ASP A N 1
ATOM 583 C CA . ASP A 1 84 ? 9.460 -2.401 10.697 1.00 97.94 84 ASP A CA 1
ATOM 584 C C . ASP A 1 84 ? 7.928 -2.383 10.539 1.00 97.94 84 ASP A C 1
ATOM 586 O O . ASP A 1 84 ? 7.209 -2.051 11.483 1.00 97.94 84 ASP A O 1
ATOM 590 N N . SER A 1 85 ? 7.403 -2.826 9.390 1.00 98.19 85 SER A N 1
ATOM 591 C CA . SER A 1 85 ? 5.955 -2.954 9.181 1.00 98.19 85 SER A CA 1
ATOM 592 C C . SER A 1 85 ? 5.321 -3.976 10.126 1.00 98.19 85 SER A C 1
ATOM 594 O O . SER A 1 85 ? 4.340 -3.661 10.803 1.00 98.19 85 SER A O 1
ATOM 596 N N . ASN A 1 86 ? 5.912 -5.168 10.258 1.00 98.06 86 ASN A N 1
ATOM 597 C CA . ASN A 1 86 ? 5.444 -6.183 11.201 1.00 98.06 86 ASN A CA 1
ATOM 598 C C . ASN A 1 86 ? 5.463 -5.673 12.648 1.00 98.06 86 ASN A C 1
ATOM 600 O O . ASN A 1 86 ? 4.482 -5.856 13.367 1.00 98.06 86 ASN A O 1
ATOM 604 N N . GLU A 1 87 ? 6.554 -5.030 13.073 1.00 97.88 87 GLU A N 1
ATOM 605 C CA . GLU A 1 87 ? 6.705 -4.491 14.428 1.00 97.88 87 GLU A CA 1
ATOM 606 C C . GLU A 1 87 ? 5.651 -3.417 14.722 1.00 97.88 87 GLU A C 1
ATOM 608 O O . GLU A 1 87 ? 4.973 -3.480 15.750 1.00 97.88 87 GLU A O 1
ATOM 613 N N . LYS A 1 88 ? 5.442 -2.470 13.801 1.00 98.00 88 LYS A N 1
ATOM 614 C CA . LYS A 1 88 ? 4.463 -1.387 13.971 1.00 98.00 88 LYS A CA 1
ATOM 615 C C . LYS A 1 88 ? 3.021 -1.878 13.933 1.00 98.00 88 LYS A C 1
ATOM 617 O O . LYS A 1 88 ? 2.218 -1.442 14.760 1.00 98.00 88 LYS A O 1
ATOM 622 N N . ILE A 1 89 ? 2.687 -2.789 13.017 1.00 98.38 89 ILE A N 1
ATOM 623 C CA . ILE A 1 89 ? 1.346 -3.379 12.949 1.00 98.38 89 ILE A CA 1
ATOM 624 C C . ILE A 1 89 ? 1.062 -4.180 14.222 1.00 98.38 89 ILE A C 1
ATOM 626 O O . ILE A 1 89 ? 0.015 -3.982 14.837 1.00 98.38 89 ILE A O 1
ATOM 630 N N . ALA A 1 90 ? 1.989 -5.044 14.648 1.00 97.50 90 ALA A N 1
ATOM 631 C CA . ALA A 1 90 ? 1.817 -5.851 15.851 1.00 97.50 90 ALA A CA 1
ATOM 632 C C . ALA A 1 90 ? 1.671 -4.973 17.101 1.00 97.50 90 ALA A C 1
ATOM 634 O O . ALA A 1 90 ? 0.719 -5.149 17.859 1.00 97.50 90 ALA A O 1
ATOM 635 N N . ALA A 1 91 ? 2.541 -3.973 17.272 1.00 97.31 91 ALA A N 1
ATOM 636 C CA . ALA A 1 91 ? 2.471 -3.046 18.398 1.00 97.31 91 ALA A CA 1
ATOM 637 C C . ALA A 1 91 ? 1.152 -2.256 18.428 1.00 97.31 91 ALA A C 1
ATOM 639 O O . ALA A 1 91 ? 0.570 -2.050 19.494 1.00 97.31 91 ALA A O 1
ATOM 640 N N . TYR A 1 92 ? 0.656 -1.815 17.269 1.00 98.00 92 TYR A N 1
ATOM 641 C CA . TYR A 1 92 ? -0.630 -1.129 17.177 1.00 98.00 92 TYR A CA 1
ATOM 642 C C . TYR A 1 92 ? -1.802 -2.056 17.500 1.00 98.00 92 TYR A C 1
ATOM 644 O O . TYR A 1 92 ? -2.649 -1.689 18.308 1.00 98.00 92 TYR A O 1
ATOM 652 N N . LEU A 1 93 ? -1.845 -3.259 16.929 1.00 97.50 93 LEU A N 1
ATOM 653 C CA . LEU A 1 93 ? -2.972 -4.174 17.104 1.00 97.50 93 LEU A CA 1
ATOM 654 C C . LEU A 1 93 ? -2.978 -4.908 18.449 1.00 97.50 93 LEU A C 1
ATOM 656 O O . LEU A 1 93 ? -4.042 -5.312 18.905 1.00 97.50 93 LEU A O 1
ATOM 660 N N . ASP A 1 94 ? -1.836 -5.043 19.120 1.00 96.69 94 ASP A N 1
ATOM 661 C CA . ASP A 1 94 ? -1.804 -5.523 20.505 1.00 96.69 94 ASP A CA 1
ATOM 662 C C . ASP A 1 94 ? -2.377 -4.477 21.476 1.00 96.69 94 ASP A C 1
ATOM 664 O O . ASP A 1 94 ? -3.050 -4.833 22.443 1.00 96.69 94 ASP A O 1
ATOM 668 N N . ALA A 1 95 ? -2.163 -3.186 21.205 1.00 96.62 95 ALA A N 1
ATOM 669 C CA . ALA A 1 95 ? -2.739 -2.097 21.995 1.00 96.62 95 ALA A CA 1
ATOM 670 C C . ALA A 1 95 ? -4.193 -1.767 21.606 1.00 96.62 95 ALA A C 1
ATOM 672 O O . ALA A 1 95 ? -4.984 -1.357 22.455 1.00 96.62 95 ALA A O 1
ATOM 673 N N . CYS A 1 96 ? -4.547 -1.955 20.333 1.00 96.81 96 CYS A N 1
ATOM 674 C CA . CYS A 1 96 ? -5.831 -1.588 19.738 1.00 96.81 96 CYS A CA 1
ATOM 675 C C . CYS A 1 96 ? -6.465 -2.791 19.010 1.00 96.81 96 CYS A C 1
ATOM 677 O O . CYS A 1 96 ? -6.634 -2.762 17.790 1.00 96.81 96 CYS A O 1
ATOM 679 N N . PRO A 1 97 ? -6.846 -3.861 19.732 1.00 95.56 97 PRO A N 1
ATOM 680 C CA . PRO A 1 97 ? -7.200 -5.155 19.139 1.00 95.56 97 PRO A CA 1
ATOM 681 C C . PRO A 1 97 ? -8.500 -5.172 18.329 1.00 95.56 97 PRO A C 1
ATOM 683 O O . PRO A 1 97 ? -8.790 -6.175 17.682 1.00 95.56 97 PRO A O 1
ATOM 686 N N . THR A 1 98 ? -9.301 -4.107 18.374 1.00 94.50 98 THR A N 1
ATOM 687 C CA . THR A 1 98 ? -10.545 -3.977 17.599 1.00 94.50 98 THR A CA 1
ATOM 688 C C . THR A 1 98 ? -10.417 -3.025 16.412 1.00 94.50 98 THR A C 1
ATOM 690 O O . THR A 1 98 ? -11.395 -2.837 15.686 1.00 94.50 98 THR A O 1
ATOM 693 N N . SER A 1 99 ? -9.265 -2.374 16.236 1.00 96.19 99 SER A N 1
ATOM 694 C CA . SER A 1 99 ? -9.066 -1.389 15.175 1.00 96.19 99 SER A CA 1
ATOM 695 C C . SER A 1 99 ? -9.020 -2.049 13.797 1.00 96.19 99 SER A C 1
ATOM 697 O O . SER A 1 99 ? -8.708 -3.223 13.639 1.00 96.19 99 SER A O 1
ATOM 699 N N . LYS A 1 100 ? -9.344 -1.286 12.756 1.00 97.44 100 LYS A N 1
ATOM 700 C CA . LYS A 1 100 ? -9.112 -1.709 11.375 1.00 97.44 100 LYS A CA 1
ATOM 701 C C . LYS A 1 100 ? -7.845 -1.049 10.858 1.00 97.44 100 LYS A C 1
ATOM 703 O O . LYS A 1 100 ? -7.562 0.106 11.179 1.00 97.44 100 LYS A O 1
ATOM 708 N N . ILE A 1 101 ? -7.084 -1.787 10.060 1.00 98.56 101 ILE A N 1
ATOM 709 C CA . ILE A 1 101 ? -5.866 -1.271 9.439 1.00 98.56 101 ILE A CA 1
ATOM 710 C C . ILE A 1 101 ? -5.970 -1.333 7.925 1.00 98.56 101 ILE A C 1
ATOM 712 O O . ILE A 1 101 ? -6.702 -2.150 7.363 1.00 98.56 101 ILE A O 1
ATOM 716 N N . VAL A 1 102 ? -5.225 -0.461 7.266 1.00 98.75 102 VAL A N 1
ATOM 717 C CA . VAL A 1 102 ? -5.049 -0.474 5.817 1.00 98.75 102 VAL A CA 1
ATOM 718 C C . VAL A 1 102 ? -3.567 -0.576 5.536 1.00 98.75 102 VAL A C 1
ATOM 720 O O . VAL A 1 102 ? -2.759 0.054 6.212 1.00 98.75 102 VAL A O 1
ATOM 723 N N . VAL A 1 103 ? -3.213 -1.386 4.551 1.00 98.50 103 VAL A N 1
ATOM 724 C CA . VAL A 1 103 ? -1.830 -1.561 4.124 1.00 98.50 103 VAL A CA 1
ATOM 725 C C . VAL A 1 103 ? -1.667 -0.894 2.765 1.00 98.50 103 VAL A C 1
ATOM 727 O O . VAL A 1 103 ? -2.384 -1.229 1.825 1.00 98.50 103 VAL A O 1
ATOM 730 N N . MET A 1 104 ? -0.752 0.068 2.670 1.00 98.56 104 MET A N 1
ATOM 731 C CA . MET A 1 104 ? -0.462 0.795 1.435 1.00 98.56 104 MET A CA 1
ATOM 732 C C . MET A 1 104 ? 1.017 0.705 1.083 1.00 98.56 104 MET A C 1
ATOM 734 O O . MET A 1 104 ? 1.872 0.641 1.972 1.00 98.56 104 MET A O 1
ATOM 738 N N . GLY A 1 105 ? 1.327 0.703 -0.206 1.00 97.94 105 GLY A N 1
ATOM 739 C CA . GLY A 1 105 ? 2.709 0.828 -0.629 1.00 97.94 105 GLY A CA 1
ATOM 740 C C . GLY A 1 105 ? 2.888 1.137 -2.104 1.00 97.94 105 GLY A C 1
ATOM 741 O O . GLY A 1 105 ? 2.105 0.725 -2.962 1.00 97.94 105 GLY A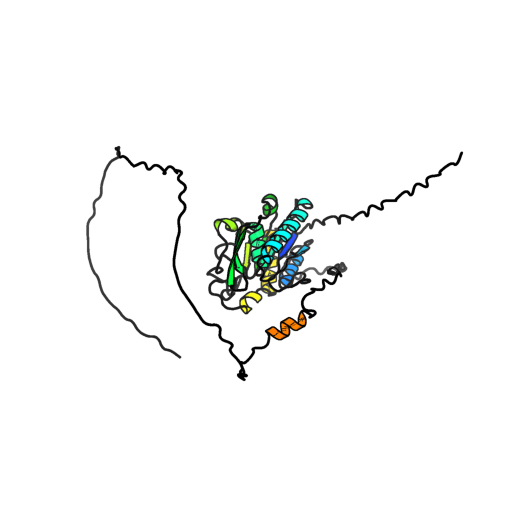 O 1
ATOM 742 N N . TYR A 1 106 ? 3.986 1.822 -2.391 1.00 97.56 106 TYR A N 1
ATOM 743 C CA . TYR A 1 106 ? 4.387 2.205 -3.736 1.00 97.56 106 TYR A CA 1
ATOM 744 C C . TYR A 1 106 ? 5.719 1.560 -4.122 1.00 97.56 106 TYR A C 1
ATOM 746 O O . TYR A 1 106 ? 6.683 1.609 -3.356 1.00 97.56 106 TYR A O 1
ATOM 754 N N . SER A 1 107 ? 5.806 1.002 -5.334 1.00 95.75 107 SER A N 1
ATOM 755 C CA . SER A 1 107 ? 7.046 0.457 -5.900 1.00 95.75 107 SER A CA 1
ATOM 756 C C . SER A 1 107 ? 7.672 -0.589 -4.959 1.00 95.75 107 SER A C 1
ATOM 758 O O . SER A 1 107 ? 7.013 -1.559 -4.589 1.00 95.75 107 SER A O 1
ATOM 760 N N . GLN A 1 108 ? 8.910 -0.398 -4.494 1.00 94.69 108 GLN A N 1
ATOM 761 C CA . GLN A 1 108 ? 9.537 -1.263 -3.485 1.00 94.69 108 GLN A CA 1
ATOM 762 C C . GLN A 1 108 ? 8.712 -1.397 -2.192 1.00 94.69 108 GLN A C 1
ATOM 764 O O . GLN A 1 108 ? 8.735 -2.448 -1.555 1.00 94.69 108 GLN A O 1
ATOM 769 N N . GLY A 1 109 ? 7.959 -0.371 -1.803 1.00 96.31 109 GLY A N 1
ATOM 770 C CA . GLY A 1 109 ? 7.069 -0.425 -0.651 1.00 96.31 109 GLY A CA 1
ATOM 771 C C . GLY A 1 109 ? 5.864 -1.347 -0.846 1.00 96.31 109 GLY A C 1
ATOM 772 O O . GLY A 1 109 ? 5.432 -1.994 0.108 1.00 96.31 109 GLY A O 1
ATOM 773 N N . ALA A 1 110 ? 5.370 -1.502 -2.079 1.00 96.56 110 ALA A N 1
ATOM 774 C CA . ALA A 1 110 ? 4.368 -2.519 -2.395 1.00 96.56 110 ALA A CA 1
ATOM 775 C C . ALA A 1 110 ? 4.942 -3.935 -2.216 1.00 96.56 110 ALA A C 1
ATOM 777 O O . ALA A 1 110 ? 4.286 -4.788 -1.624 1.00 96.56 110 ALA A O 1
ATOM 778 N N . VAL A 1 111 ? 6.206 -4.157 -2.602 1.00 94.75 111 VAL A N 1
ATOM 779 C CA . VAL A 1 111 ? 6.918 -5.425 -2.347 1.00 94.75 111 VAL A CA 1
ATOM 780 C C . VAL A 1 111 ? 7.041 -5.693 -0.849 1.00 94.75 111 VAL A C 1
ATOM 782 O O . VAL A 1 111 ? 6.725 -6.793 -0.394 1.00 94.75 111 VAL A O 1
ATOM 785 N N . VAL A 1 112 ? 7.463 -4.687 -0.070 1.00 96.25 112 VAL A N 1
ATOM 786 C CA . VAL A 1 112 ? 7.553 -4.769 1.398 1.00 96.25 112 VAL A CA 1
ATOM 787 C C . VAL A 1 112 ? 6.218 -5.211 1.986 1.00 96.25 112 VAL A C 1
ATOM 789 O O . VAL A 1 112 ? 6.152 -6.190 2.724 1.00 96.25 112 VAL A O 1
ATOM 792 N N . GLN A 1 113 ? 5.134 -4.533 1.630 1.00 97.56 113 GLN A N 1
ATOM 793 C CA . GLN A 1 113 ? 3.826 -4.846 2.188 1.00 97.56 113 GLN A CA 1
ATOM 794 C C . GLN A 1 113 ? 3.233 -6.152 1.646 1.00 97.56 113 GLN A C 1
ATOM 796 O O . GLN A 1 113 ? 2.549 -6.873 2.369 1.00 97.56 113 GLN A O 1
ATOM 801 N N . GLY A 1 114 ? 3.534 -6.524 0.403 1.00 95.38 114 GLY A N 1
ATOM 802 C CA . GLY A 1 114 ? 3.188 -7.833 -0.141 1.00 95.38 114 GLY A CA 1
ATOM 803 C C . GLY A 1 114 ? 3.859 -8.972 0.640 1.00 95.38 114 GLY A C 1
ATOM 804 O O . GLY A 1 114 ? 3.225 -9.987 0.948 1.00 95.38 114 GLY A O 1
ATOM 805 N N . LEU A 1 115 ? 5.119 -8.776 1.034 1.00 94.62 115 LEU A N 1
ATOM 806 C CA . LEU A 1 115 ? 5.878 -9.705 1.873 1.00 94.62 115 LEU A CA 1
ATOM 807 C C . LEU A 1 115 ? 5.386 -9.749 3.319 1.00 94.62 115 LEU A C 1
ATOM 809 O O . LEU A 1 115 ? 5.339 -10.832 3.893 1.00 94.62 115 LEU A O 1
ATOM 813 N N . VAL A 1 116 ? 4.942 -8.630 3.893 1.00 96.81 116 VAL A N 1
ATOM 814 C CA . VAL A 1 116 ? 4.249 -8.625 5.197 1.00 96.81 116 VAL A CA 1
ATOM 815 C C . VAL A 1 116 ? 3.061 -9.594 5.180 1.00 96.81 116 VAL A C 1
ATOM 817 O O . VAL A 1 116 ? 2.800 -10.279 6.162 1.00 96.81 116 VAL A O 1
ATOM 820 N N . LEU A 1 117 ? 2.369 -9.734 4.049 1.00 94.44 117 LEU A N 1
ATOM 821 C CA . LEU A 1 117 ? 1.174 -10.575 3.938 1.00 94.44 117 LEU A CA 1
ATOM 822 C C . LEU A 1 117 ? 1.452 -12.053 3.637 1.00 94.44 117 LEU A C 1
ATOM 824 O O . LEU A 1 117 ? 0.615 -12.907 3.942 1.00 94.44 117 LEU A O 1
ATOM 828 N N . THR A 1 118 ? 2.591 -12.368 3.017 1.00 91.94 118 THR A N 1
ATOM 829 C CA . THR A 1 118 ? 2.869 -13.720 2.489 1.00 91.94 118 THR A CA 1
ATOM 830 C C . THR A 1 118 ? 4.188 -14.333 2.941 1.00 91.94 118 THR A C 1
ATOM 832 O O . THR A 1 118 ? 4.319 -15.553 2.915 1.00 91.94 118 THR A O 1
ATOM 835 N N . GLY A 1 119 ? 5.146 -13.529 3.400 1.00 86.00 119 GLY A N 1
ATOM 836 C CA . GLY A 1 119 ? 6.444 -13.956 3.930 1.00 86.00 119 GLY A CA 1
ATOM 837 C C . GLY A 1 119 ? 7.450 -14.387 2.864 1.00 86.00 119 GLY A C 1
ATOM 838 O O . GLY A 1 119 ? 8.658 -14.298 3.073 1.00 86.00 119 GLY A O 1
ATOM 839 N N . THR A 1 120 ? 6.977 -14.812 1.697 1.00 78.44 120 THR A N 1
ATOM 840 C CA . THR A 1 120 ? 7.818 -15.173 0.560 1.00 78.44 120 THR A CA 1
ATOM 841 C C . THR A 1 120 ? 7.384 -14.414 -0.680 1.00 78.44 120 THR A C 1
ATOM 843 O O . THR A 1 120 ? 6.200 -14.309 -0.993 1.00 78.44 120 THR A O 1
ATOM 846 N N . SER A 1 121 ? 8.358 -13.865 -1.395 1.00 70.31 121 SER A N 1
ATOM 847 C CA . SER A 1 121 ? 8.126 -13.226 -2.683 1.00 70.31 121 SER A CA 1
ATOM 848 C C . SER A 1 121 ? 9.377 -13.337 -3.532 1.00 70.31 121 SER A C 1
ATOM 850 O O . SER A 1 121 ? 10.497 -13.280 -3.021 1.00 70.31 121 SER A O 1
ATOM 852 N N . PHE A 1 122 ? 9.148 -13.466 -4.830 1.00 58.25 122 PHE A N 1
ATOM 853 C CA . PHE A 1 122 ? 10.151 -13.245 -5.851 1.00 58.25 122 PHE A CA 1
ATOM 854 C C . PHE A 1 122 ? 9.883 -11.849 -6.398 1.00 58.25 122 PHE A C 1
ATOM 856 O O . PHE A 1 122 ? 8.796 -11.592 -6.915 1.00 58.25 122 PHE A O 1
ATOM 863 N N . SER A 1 123 ? 10.838 -10.940 -6.254 1.00 66.38 123 SER A N 1
ATOM 864 C CA . SER A 1 123 ? 10.706 -9.578 -6.764 1.00 66.38 123 SER A CA 1
ATOM 865 C C . SER A 1 123 ? 11.803 -9.280 -7.767 1.00 66.38 123 SER A C 1
ATOM 867 O O . SER A 1 123 ? 12.846 -9.926 -7.787 1.00 66.38 123 SER A O 1
ATOM 869 N N . ILE A 1 124 ? 11.580 -8.259 -8.582 1.00 60.91 124 ILE A N 1
ATOM 870 C CA . ILE A 1 124 ? 12.645 -7.586 -9.311 1.00 60.91 124 ILE A CA 1
ATOM 871 C C . ILE A 1 124 ? 13.061 -6.354 -8.502 1.00 60.91 124 ILE A C 1
ATOM 873 O O . ILE A 1 124 ? 12.201 -5.567 -8.100 1.00 60.91 124 ILE A O 1
ATOM 877 N N . ASN A 1 125 ? 14.355 -6.193 -8.223 1.00 66.25 125 ASN A N 1
ATOM 878 C CA . ASN A 1 125 ? 14.880 -4.937 -7.696 1.00 66.25 125 ASN A CA 1
ATOM 879 C C . ASN A 1 125 ? 14.878 -3.862 -8.783 1.00 66.25 125 ASN A C 1
ATOM 881 O O . ASN A 1 125 ? 14.642 -4.131 -9.961 1.00 66.25 125 ASN A O 1
ATOM 885 N N . ALA A 1 126 ? 15.131 -2.617 -8.404 1.00 59.66 126 ALA A N 1
ATOM 886 C CA . ALA A 1 126 ? 15.033 -1.529 -9.363 1.00 59.66 126 ALA A CA 1
ATOM 887 C C . ALA A 1 126 ? 16.225 -1.473 -10.361 1.00 59.66 126 ALA A C 1
ATOM 889 O O . ALA A 1 126 ? 16.184 -0.707 -11.318 1.00 59.66 126 ALA A O 1
ATOM 890 N N . GLU A 1 127 ? 17.221 -2.363 -10.242 1.00 64.50 127 GLU A N 1
ATOM 891 C CA . GLU A 1 127 ? 18.196 -2.697 -11.297 1.00 64.50 127 GLU A CA 1
ATOM 892 C C . GLU A 1 127 ? 17.695 -3.752 -12.301 1.00 64.50 127 GLU A C 1
ATOM 894 O O . GLU A 1 127 ? 18.399 -4.084 -13.258 1.00 64.50 127 GLU A O 1
ATOM 899 N N . GLY A 1 128 ? 16.494 -4.302 -12.117 1.00 62.56 128 GLY A N 1
ATOM 900 C CA . GLY A 1 128 ? 15.957 -5.345 -12.986 1.00 62.56 128 GLY A CA 1
ATOM 901 C C . GLY A 1 128 ? 16.396 -6.764 -12.608 1.00 62.56 128 GLY A C 1
ATOM 902 O O . GLY A 1 128 ? 16.158 -7.692 -13.383 1.00 62.56 128 GLY A O 1
ATOM 903 N N . GLN A 1 129 ? 17.041 -6.951 -11.453 1.00 67.12 129 GLN A N 1
ATOM 904 C CA . GLN A 1 129 ? 17.537 -8.247 -10.996 1.00 67.12 129 GLN A CA 1
ATOM 905 C C . GLN A 1 129 ? 16.510 -8.953 -10.117 1.00 67.12 129 GLN A C 1
ATOM 907 O O . GLN A 1 129 ? 15.868 -8.341 -9.269 1.00 67.12 129 GLN A O 1
ATOM 912 N N . ALA A 1 130 ? 16.391 -10.262 -10.313 1.00 66.62 130 ALA A N 1
ATOM 913 C CA . ALA A 1 130 ? 15.603 -11.123 -9.452 1.00 66.62 130 ALA A CA 1
ATOM 914 C C . ALA A 1 130 ? 16.181 -11.187 -8.036 1.00 66.62 130 ALA A C 1
ATOM 916 O O . ALA A 1 130 ? 17.367 -11.467 -7.855 1.00 66.62 130 ALA A O 1
ATOM 917 N N . GLU A 1 131 ? 15.317 -10.990 -7.050 1.00 72.50 131 GLU A N 1
ATOM 918 C CA . GLU A 1 131 ? 15.617 -11.135 -5.637 1.00 72.50 131 GLU A CA 1
ATOM 919 C C . GLU A 1 131 ? 14.577 -12.033 -4.974 1.00 72.50 131 GLU A C 1
ATOM 921 O O . GLU A 1 131 ? 13.369 -11.780 -5.023 1.00 72.50 131 GLU A O 1
ATOM 926 N N . ASP A 1 132 ? 15.086 -13.082 -4.331 1.00 80.12 132 ASP A N 1
ATOM 927 C CA . ASP A 1 132 ? 14.303 -13.980 -3.501 1.00 80.12 132 ASP A CA 1
ATOM 928 C C . ASP A 1 132 ? 14.287 -13.469 -2.067 1.00 80.12 132 ASP A C 1
ATOM 930 O O . ASP A 1 132 ? 15.325 -13.340 -1.411 1.00 80.12 132 ASP A O 1
ATOM 934 N N . TYR A 1 133 ? 13.085 -13.230 -1.559 1.00 82.62 133 TYR A N 1
ATOM 935 C CA . TYR A 1 133 ? 12.875 -12.830 -0.182 1.00 82.62 133 TYR A CA 1
ATOM 936 C C . TYR A 1 133 ? 12.166 -13.935 0.586 1.00 82.62 133 TYR A C 1
ATOM 938 O O . TYR A 1 133 ? 11.118 -14.437 0.182 1.00 82.62 133 TYR A O 1
ATOM 946 N N . THR A 1 134 ? 12.738 -14.293 1.734 1.00 88.12 134 THR A N 1
ATOM 947 C CA . THR A 1 134 ? 12.079 -15.108 2.757 1.00 88.12 134 THR A CA 1
ATOM 948 C C . THR A 1 134 ? 12.194 -14.381 4.083 1.00 88.12 134 THR A C 1
ATOM 950 O O . THR A 1 134 ? 13.284 -14.216 4.629 1.00 88.12 134 THR A O 1
ATOM 953 N N . VAL A 1 135 ? 11.056 -13.923 4.581 1.00 90.06 135 VAL A N 1
ATOM 954 C CA . VAL A 1 135 ? 10.911 -13.122 5.795 1.00 90.06 135 VAL A CA 1
ATOM 955 C C . VAL A 1 135 ? 9.702 -13.629 6.583 1.00 90.06 135 VAL A C 1
ATOM 957 O O . VAL A 1 135 ? 8.783 -14.206 6.001 1.00 90.06 135 VAL A O 1
ATOM 960 N N . PRO A 1 136 ? 9.662 -13.449 7.912 1.00 91.19 136 PRO A N 1
ATOM 961 C CA . PRO A 1 136 ? 8.469 -13.784 8.676 1.00 91.19 136 PRO A CA 1
ATOM 962 C C . PRO A 1 136 ? 7.270 -12.947 8.189 1.00 91.19 136 PRO A C 1
ATOM 964 O O . PRO A 1 136 ? 7.364 -11.716 8.200 1.00 91.19 136 PRO A O 1
ATOM 967 N N . PRO A 1 137 ? 6.148 -13.565 7.771 1.00 93.12 137 PRO A N 1
ATOM 968 C CA . PRO A 1 137 ? 4.929 -12.816 7.498 1.00 93.12 137 PRO A CA 1
ATOM 969 C C . PRO A 1 137 ? 4.335 -12.272 8.799 1.00 93.12 137 PRO A C 1
ATOM 971 O O . PRO A 1 137 ? 4.627 -12.757 9.899 1.00 93.12 137 PRO A O 1
ATOM 974 N N . LEU A 1 138 ? 3.429 -11.311 8.662 1.00 95.06 138 LEU A N 1
ATOM 975 C CA . LEU A 1 138 ? 2.592 -10.831 9.745 1.00 95.06 138 LEU A CA 1
ATOM 976 C C . LEU A 1 138 ? 1.819 -12.009 10.364 1.00 95.06 138 LEU A C 1
ATOM 978 O O . LEU A 1 138 ? 1.191 -12.786 9.635 1.00 95.06 138 LEU A O 1
ATOM 982 N N . PRO A 1 139 ? 1.814 -12.158 11.703 1.00 93.31 139 PRO A N 1
ATOM 983 C CA . PRO A 1 139 ? 1.036 -13.198 12.359 1.00 93.31 139 PRO A CA 1
ATOM 984 C C . PRO A 1 139 ? -0.435 -13.170 11.939 1.00 93.31 139 PRO A C 1
ATOM 986 O O . PRO A 1 139 ? -1.079 -12.120 11.955 1.00 93.31 139 PRO A O 1
ATOM 989 N N . GLN A 1 140 ? -0.994 -14.344 11.635 1.00 90.44 140 GLN A N 1
ATOM 990 C CA . GLN A 1 140 ? -2.335 -14.468 11.053 1.00 90.44 140 GLN A CA 1
ATOM 991 C C . GLN A 1 140 ? -3.434 -13.778 11.885 1.00 90.44 140 GLN A C 1
ATOM 993 O O . GLN A 1 140 ? -4.372 -13.239 11.308 1.00 90.44 140 GLN A O 1
ATOM 998 N N . LYS A 1 141 ? -3.284 -13.699 13.219 1.00 91.69 141 LYS A N 1
ATOM 999 C CA . LYS A 1 141 ? -4.214 -12.981 14.116 1.00 91.69 141 LYS A CA 1
ATOM 1000 C C . LYS A 1 141 ? -4.416 -11.498 13.763 1.00 91.69 141 LYS A C 1
ATOM 1002 O O . LYS A 1 141 ? -5.442 -10.923 14.110 1.00 91.69 141 LYS A O 1
ATOM 1007 N N . TYR A 1 142 ? -3.444 -10.876 13.098 1.00 95.81 142 TYR A N 1
ATOM 1008 C CA . TYR A 1 142 ? -3.503 -9.477 12.679 1.00 95.81 142 TYR A CA 1
ATOM 1009 C C . TYR A 1 142 ? -4.034 -9.313 11.252 1.00 95.81 142 TYR A C 1
ATOM 1011 O O . TYR A 1 142 ? -4.612 -8.281 10.921 1.00 95.81 142 TYR A O 1
ATOM 1019 N N . VAL A 1 143 ? -3.877 -10.339 10.410 1.00 92.25 143 VAL A N 1
ATOM 1020 C CA . VAL A 1 143 ? -4.287 -10.319 8.999 1.00 92.25 143 VAL A CA 1
ATOM 1021 C C . VAL A 1 143 ? -5.796 -10.090 8.849 1.00 92.25 143 VAL A C 1
ATOM 1023 O O . VAL A 1 143 ? -6.239 -9.421 7.912 1.00 92.25 143 VAL A O 1
ATOM 1026 N N . ASP A 1 144 ? -6.592 -10.575 9.800 1.00 91.12 144 ASP A N 1
ATOM 1027 C CA . ASP A 1 144 ? -8.049 -10.397 9.819 1.00 91.12 144 ASP A CA 1
ATOM 1028 C C . ASP A 1 144 ? -8.480 -8.948 10.136 1.00 91.12 144 ASP A C 1
ATOM 1030 O O . ASP A 1 144 ? -9.629 -8.563 9.899 1.00 91.12 144 ASP A O 1
ATOM 1034 N N . GLN A 1 145 ? -7.566 -8.109 10.639 1.00 96.12 145 GLN A N 1
ATOM 1035 C CA . GLN A 1 145 ? -7.828 -6.689 10.911 1.00 96.12 145 GLN A CA 1
ATOM 1036 C C . GLN A 1 145 ? -7.560 -5.781 9.703 1.00 96.12 145 GLN A C 1
ATOM 1038 O O . GLN A 1 145 ? -7.940 -4.608 9.722 1.00 96.12 145 GLN A O 1
ATOM 1043 N N . ILE A 1 146 ? -6.955 -6.314 8.636 1.00 97.81 146 ILE A N 1
ATOM 1044 C CA . ILE A 1 146 ? -6.679 -5.567 7.406 1.00 97.81 146 ILE A CA 1
ATOM 1045 C C . ILE A 1 146 ? -7.983 -5.372 6.631 1.00 97.81 146 ILE A C 1
ATOM 1047 O O . ILE A 1 146 ? -8.526 -6.312 6.058 1.00 97.81 146 ILE A O 1
ATOM 1051 N N . ALA A 1 147 ? -8.502 -4.152 6.594 1.00 98.00 147 ALA A N 1
ATOM 1052 C CA . ALA A 1 147 ? -9.721 -3.845 5.855 1.00 98.00 147 ALA A CA 1
ATOM 1053 C C . ALA A 1 147 ? -9.457 -3.692 4.352 1.00 98.00 147 ALA A C 1
ATOM 1055 O O . ALA A 1 147 ? -10.257 -4.154 3.544 1.00 98.00 147 ALA A O 1
ATOM 1056 N N . ALA A 1 148 ? -8.336 -3.076 3.974 1.00 98.50 148 ALA A N 1
ATOM 1057 C CA . ALA A 1 148 ? -7.976 -2.827 2.582 1.00 98.50 148 ALA A CA 1
ATOM 1058 C C . ALA A 1 148 ? -6.460 -2.902 2.366 1.00 98.50 148 ALA A C 1
ATOM 1060 O O . ALA A 1 148 ? -5.676 -2.616 3.275 1.00 98.50 148 ALA A O 1
ATOM 1061 N N . ILE A 1 149 ? -6.069 -3.264 1.147 1.00 98.62 149 ILE A N 1
ATOM 1062 C CA . ILE A 1 149 ? -4.693 -3.260 0.656 1.00 98.62 149 ILE A CA 1
ATOM 1063 C C . ILE A 1 149 ? -4.668 -2.442 -0.634 1.00 98.62 149 ILE A C 1
ATOM 1065 O O . ILE A 1 149 ? -5.502 -2.663 -1.515 1.00 98.62 149 ILE A O 1
ATOM 1069 N N . VAL A 1 150 ? -3.741 -1.491 -0.736 1.00 98.44 150 VAL A N 1
ATOM 1070 C CA . VAL A 1 150 ? -3.612 -0.619 -1.909 1.00 98.44 150 VAL A CA 1
ATOM 1071 C C . VAL A 1 150 ? -2.162 -0.544 -2.355 1.00 98.44 150 VAL A C 1
ATOM 1073 O O . VAL A 1 150 ? -1.327 -0.050 -1.601 1.00 98.44 150 VAL A O 1
ATOM 1076 N N . PHE A 1 151 ? -1.872 -0.975 -3.582 1.00 97.81 151 PHE A N 1
ATOM 1077 C CA . PHE A 1 151 ? -0.529 -0.877 -4.151 1.00 97.81 151 PHE A CA 1
ATOM 1078 C C . PHE A 1 151 ? -0.474 -0.049 -5.433 1.00 97.81 151 PHE A C 1
ATOM 1080 O O . PHE A 1 151 ? -1.396 -0.054 -6.252 1.00 97.81 151 PHE A O 1
ATOM 1087 N N . PHE A 1 152 ? 0.647 0.642 -5.620 1.00 97.12 152 PHE A N 1
ATOM 1088 C CA . PHE A 1 152 ? 0.945 1.424 -6.817 1.00 97.12 152 PHE A CA 1
ATOM 1089 C C . PHE A 1 152 ? 2.270 0.958 -7.413 1.00 97.12 152 PHE A C 1
ATOM 1091 O O . PHE A 1 152 ? 3.282 0.918 -6.713 1.00 97.12 152 PHE A O 1
ATOM 1098 N N . GLY A 1 153 ? 2.277 0.620 -8.701 1.00 95.50 153 GLY A N 1
ATOM 1099 C CA . GLY A 1 153 ? 3.484 0.207 -9.411 1.00 95.50 153 GLY A CA 1
ATOM 1100 C C . GLY A 1 153 ? 4.178 -1.002 -8.787 1.00 95.50 153 GLY A C 1
ATOM 1101 O O . GLY A 1 153 ? 5.401 -1.017 -8.734 1.00 95.50 153 GLY A O 1
ATOM 1102 N N . ASP A 1 154 ? 3.434 -1.981 -8.268 1.00 94.94 154 ASP A N 1
ATOM 1103 C CA . ASP A 1 154 ? 4.020 -3.136 -7.581 1.00 94.94 154 ASP A CA 1
ATOM 1104 C C . ASP A 1 154 ? 4.858 -4.013 -8.539 1.00 94.94 154 ASP A C 1
ATOM 1106 O O . ASP A 1 154 ? 4.295 -4.602 -9.465 1.00 94.94 154 ASP A O 1
ATOM 1110 N N . PRO A 1 155 ? 6.176 -4.191 -8.314 1.00 93.19 155 PRO A N 1
ATOM 1111 C CA . PRO A 1 155 ? 6.989 -5.185 -9.024 1.00 93.19 155 PRO A CA 1
ATOM 1112 C C . PRO A 1 155 ? 6.513 -6.639 -8.838 1.00 93.19 155 PRO A C 1
ATOM 1114 O O . PRO A 1 155 ? 6.931 -7.524 -9.582 1.00 93.19 155 PRO A O 1
ATOM 1117 N N . GLY A 1 156 ? 5.653 -6.898 -7.849 1.00 92.19 156 GLY A N 1
ATOM 1118 C CA . GLY A 1 156 ? 4.947 -8.159 -7.635 1.00 92.19 156 GLY A CA 1
ATOM 1119 C C . GLY A 1 156 ? 3.538 -8.223 -8.242 1.00 92.19 156 GLY A C 1
ATOM 1120 O O . GLY A 1 156 ? 2.834 -9.205 -7.988 1.00 92.19 156 GLY A O 1
ATOM 1121 N N . TYR A 1 157 ? 3.105 -7.222 -9.019 1.00 94.88 157 TYR A N 1
ATOM 1122 C CA . TYR A 1 157 ? 1.742 -7.139 -9.553 1.00 94.88 157 TYR A CA 1
ATOM 1123 C C . TYR A 1 157 ? 1.361 -8.399 -10.340 1.00 94.88 157 TYR A C 1
ATOM 1125 O O . TYR A 1 157 ? 2.070 -8.832 -11.253 1.00 94.88 157 TYR A O 1
ATOM 1133 N N . ASN A 1 158 ? 0.202 -8.971 -10.015 1.00 94.19 158 ASN A N 1
ATOM 1134 C CA . ASN A 1 158 ? -0.401 -10.077 -10.751 1.00 94.19 158 ASN A CA 1
ATOM 1135 C C . ASN A 1 158 ? -1.801 -9.662 -11.206 1.00 94.19 158 ASN A C 1
ATOM 1137 O O . ASN A 1 158 ? -2.688 -9.450 -10.385 1.00 94.19 158 ASN A O 1
ATOM 1141 N N . GLN A 1 159 ? -2.018 -9.608 -12.519 1.00 93.75 159 GLN A N 1
ATOM 1142 C CA . GLN A 1 159 ? -3.273 -9.169 -13.133 1.00 93.75 159 GLN A CA 1
ATOM 1143 C C . GLN A 1 159 ? -4.489 -10.045 -12.786 1.00 93.75 159 GLN A C 1
ATOM 1145 O O . GLN A 1 159 ? -5.619 -9.660 -13.070 1.00 93.75 159 GLN A O 1
ATOM 1150 N N . ASN A 1 160 ? -4.269 -11.232 -12.215 1.00 94.50 160 ASN A N 1
ATOM 1151 C CA . ASN A 1 160 ? -5.325 -12.166 -11.828 1.00 94.50 160 ASN A CA 1
ATOM 1152 C C . ASN A 1 160 ? -5.740 -12.024 -10.352 1.00 94.50 160 ASN A C 1
ATOM 1154 O O . ASN A 1 160 ? -6.527 -12.836 -9.866 1.00 94.50 160 ASN A O 1
ATOM 1158 N N . ILE A 1 161 ? -5.194 -11.045 -9.620 1.00 91.94 161 ILE A N 1
ATOM 1159 C CA . ILE A 1 161 ? -5.470 -10.829 -8.197 1.00 91.94 161 ILE A CA 1
ATOM 1160 C C . ILE A 1 161 ? -5.927 -9.390 -7.975 1.00 91.94 161 ILE A C 1
ATOM 1162 O O . ILE A 1 161 ? -5.324 -8.446 -8.475 1.00 91.94 161 ILE A O 1
ATOM 1166 N N . GLY A 1 162 ? -6.965 -9.220 -7.158 1.00 91.62 162 GLY A N 1
ATOM 1167 C CA . GLY A 1 162 ? -7.436 -7.895 -6.777 1.00 91.62 162 GLY A CA 1
ATOM 1168 C C . GLY A 1 162 ? -8.203 -7.191 -7.889 1.00 91.62 162 GLY A C 1
ATOM 1169 O O . GLY A 1 162 ? -8.681 -7.800 -8.844 1.00 91.62 162 GLY A O 1
ATOM 1170 N N . THR A 1 163 ? -8.369 -5.884 -7.717 1.00 88.38 163 THR A N 1
ATOM 1171 C CA . THR A 1 163 ? -9.050 -5.014 -8.677 1.00 88.38 163 THR A CA 1
ATOM 1172 C C . THR A 1 163 ? -8.095 -3.934 -9.167 1.00 88.38 163 THR A C 1
ATOM 1174 O O . THR A 1 163 ? -7.441 -3.271 -8.366 1.00 88.38 163 THR A O 1
ATOM 1177 N N . ASN A 1 164 ? -8.064 -3.704 -10.476 1.00 82.56 164 ASN A N 1
ATOM 1178 C CA . ASN A 1 164 ? -7.426 -2.528 -11.055 1.00 82.56 164 ASN A CA 1
ATOM 1179 C C . ASN A 1 164 ? -8.499 -1.442 -11.241 1.00 82.56 164 ASN A C 1
ATOM 1181 O O . ASN A 1 164 ? -9.423 -1.611 -12.037 1.00 82.56 164 ASN A O 1
ATOM 1185 N N . LEU A 1 165 ? -8.447 -0.385 -10.427 1.00 80.81 165 LEU A N 1
ATOM 1186 C CA . LEU A 1 165 ? -9.534 0.593 -10.308 1.00 80.81 165 LEU A CA 1
ATOM 1187 C C . LEU A 1 165 ? -9.433 1.673 -11.387 1.00 80.81 165 LEU A C 1
ATOM 1189 O O . LEU A 1 165 ? -8.601 2.574 -11.285 1.00 80.81 165 LEU A O 1
ATOM 1193 N N . ASP A 1 166 ? -10.307 1.571 -12.393 1.00 79.75 166 ASP A N 1
ATOM 1194 C CA . ASP A 1 166 ? -10.508 2.536 -13.486 1.00 79.75 166 ASP A CA 1
ATOM 1195 C C . ASP A 1 166 ? -9.204 3.068 -14.114 1.00 79.75 166 ASP A C 1
ATOM 1197 O O . ASP A 1 166 ? -9.145 4.197 -14.604 1.00 79.75 166 ASP A O 1
ATOM 1201 N N . ASN A 1 167 ? -8.137 2.260 -14.116 1.00 83.62 167 ASN A N 1
ATOM 1202 C CA . ASN A 1 167 ? -6.890 2.626 -14.769 1.00 83.62 167 ASN A CA 1
ATOM 1203 C C . ASN A 1 167 ? -7.125 2.659 -16.286 1.00 83.62 167 ASN A C 1
ATOM 1205 O O . ASN A 1 167 ? -7.466 1.624 -16.862 1.00 83.62 167 ASN A O 1
ATOM 1209 N N . PRO A 1 168 ? -6.930 3.810 -16.954 1.00 83.56 168 PRO A N 1
ATOM 1210 C CA . PRO A 1 168 ? -7.182 3.935 -18.386 1.00 83.56 168 PRO A CA 1
ATOM 1211 C C . PRO A 1 168 ? -6.191 3.142 -19.251 1.00 83.56 168 PRO A C 1
ATOM 1213 O O . PRO A 1 168 ? -6.456 2.933 -20.432 1.00 83.56 168 PRO A O 1
ATOM 1216 N N . ASN A 1 169 ? -5.053 2.715 -18.695 1.00 89.06 169 ASN A N 1
ATOM 1217 C CA . ASN A 1 169 ? -4.036 1.938 -19.398 1.00 89.06 169 ASN A CA 1
ATOM 1218 C C . ASN A 1 169 ? -3.462 0.818 -18.504 1.00 89.06 169 ASN A C 1
ATOM 1220 O O . ASN A 1 169 ? -2.286 0.874 -18.124 1.00 89.06 169 ASN A O 1
ATOM 1224 N N . PRO A 1 170 ? -4.276 -0.184 -18.126 1.00 94.00 170 PRO A N 1
ATOM 1225 C CA . PRO A 1 170 ? -3.881 -1.188 -17.152 1.00 94.00 170 PRO A CA 1
ATOM 1226 C C . PRO A 1 170 ? -2.898 -2.198 -17.753 1.00 94.00 170 PRO A C 1
ATOM 1228 O O . PRO A 1 170 ? -3.037 -2.627 -18.898 1.00 94.00 170 PRO A O 1
ATOM 1231 N N . CYS A 1 171 ? -1.931 -2.645 -16.954 1.00 95.06 171 CYS A N 1
ATOM 1232 C CA . CYS A 1 171 ? -1.110 -3.796 -17.298 1.00 95.06 171 CYS A CA 1
ATOM 1233 C C . CYS A 1 171 ? -1.951 -5.080 -17.304 1.00 95.06 171 CYS A C 1
ATOM 1235 O O . CYS A 1 171 ? -2.585 -5.430 -16.304 1.00 95.06 171 CYS A O 1
ATOM 1237 N N . THR A 1 172 ? -1.910 -5.812 -18.418 1.00 95.12 172 THR A N 1
ATOM 1238 C CA . THR A 1 172 ? -2.652 -7.070 -18.624 1.00 95.12 172 THR A CA 1
ATOM 1239 C C . THR A 1 172 ? -1.769 -8.315 -18.565 1.00 95.12 172 THR A C 1
ATOM 1241 O O . THR A 1 172 ? -2.275 -9.436 -18.538 1.00 95.12 172 THR A O 1
ATOM 1244 N N . THR A 1 173 ? -0.448 -8.143 -18.538 1.00 95.06 173 THR A N 1
ATOM 1245 C CA . THR A 1 173 ? 0.524 -9.244 -18.559 1.00 95.06 173 THR A CA 1
ATOM 1246 C C . THR A 1 173 ? 1.064 -9.599 -17.174 1.00 95.06 173 THR A C 1
ATOM 1248 O O . THR A 1 173 ? 1.648 -10.670 -17.023 1.00 95.06 173 THR A O 1
ATOM 1251 N N . GLY A 1 174 ? 0.818 -8.752 -16.168 1.00 94.25 174 GLY A N 1
ATOM 1252 C CA . GLY A 1 174 ? 1.431 -8.863 -14.844 1.00 94.25 174 GLY A CA 1
ATOM 1253 C C . GLY A 1 174 ? 2.874 -8.366 -14.850 1.00 94.25 174 GLY A C 1
ATOM 1254 O O . GLY A 1 174 ? 3.447 -8.101 -15.912 1.00 94.25 174 GLY A O 1
ATOM 1255 N N . ALA A 1 175 ? 3.470 -8.243 -13.668 1.00 93.31 175 ALA A N 1
ATOM 1256 C CA . ALA A 1 175 ? 4.884 -7.933 -13.534 1.00 93.31 175 ALA A CA 1
ATOM 1257 C C . ALA A 1 175 ? 5.754 -9.076 -14.082 1.00 93.31 175 ALA A C 1
ATOM 1259 O O . ALA A 1 175 ? 5.276 -10.165 -14.396 1.00 93.31 175 ALA A O 1
ATOM 1260 N N . ARG A 1 176 ? 7.067 -8.848 -14.192 1.00 89.50 176 ARG A N 1
ATOM 1261 C CA . ARG A 1 176 ? 8.017 -9.901 -14.613 1.00 89.50 176 ARG A CA 1
ATOM 1262 C C . ARG A 1 176 ? 8.061 -11.062 -13.620 1.00 89.50 176 ARG A C 1
ATOM 1264 O O . ARG A 1 176 ? 8.403 -12.181 -13.990 1.00 89.50 176 ARG A O 1
ATOM 1271 N N . THR A 1 177 ? 7.723 -10.771 -12.369 1.00 86.88 177 THR A N 1
ATOM 1272 C CA . THR A 1 177 ? 7.756 -11.696 -11.241 1.00 86.88 177 THR A CA 1
ATOM 1273 C C . THR A 1 177 ? 6.463 -11.567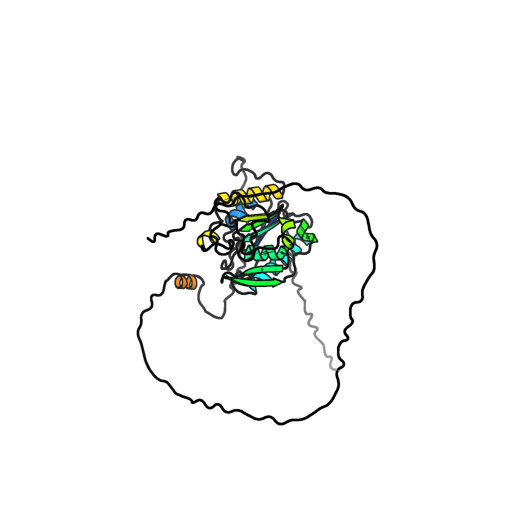 -10.444 1.00 86.88 177 THR A C 1
ATOM 1275 O O . THR A 1 177 ? 6.459 -11.045 -9.329 1.00 86.88 177 THR A O 1
ATOM 1278 N N . PRO A 1 178 ? 5.329 -11.954 -11.045 1.00 90.25 178 PRO A N 1
ATOM 1279 C CA . PRO A 1 178 ? 4.033 -11.726 -10.436 1.00 90.25 178 PRO A CA 1
ATOM 1280 C C . PRO A 1 178 ? 3.890 -12.592 -9.180 1.00 90.25 178 PRO A C 1
ATOM 1282 O O . PRO A 1 178 ? 4.280 -13.764 -9.165 1.00 90.25 178 PRO A O 1
ATOM 1285 N N . ARG A 1 179 ? 3.296 -12.031 -8.123 1.00 89.19 179 ARG A N 1
ATOM 1286 C CA . ARG A 1 179 ? 3.011 -12.758 -6.879 1.00 89.19 179 ARG A CA 1
ATOM 1287 C C . ARG A 1 179 ? 2.133 -13.982 -7.148 1.00 89.19 179 ARG A C 1
ATOM 1289 O O . ARG A 1 179 ? 1.276 -13.975 -8.032 1.00 89.19 179 ARG A O 1
ATOM 1296 N N . SER A 1 180 ? 2.328 -15.039 -6.360 1.00 88.75 180 SER A N 1
ATOM 1297 C CA . SER A 1 180 ? 1.563 -16.284 -6.495 1.00 88.75 180 SER A CA 1
ATOM 1298 C C . SER A 1 180 ? 0.082 -16.079 -6.158 1.00 88.75 180 SER A C 1
ATOM 1300 O O . SER A 1 180 ? -0.254 -15.559 -5.090 1.00 88.75 180 SER A O 1
ATOM 1302 N N . VAL A 1 181 ? -0.803 -16.554 -7.042 1.00 90.88 181 VAL A N 1
ATOM 1303 C CA . VAL A 1 181 ? -2.258 -16.577 -6.809 1.00 90.88 181 VAL A CA 1
ATOM 1304 C C . VAL A 1 181 ? -2.603 -17.461 -5.612 1.00 90.88 181 VAL A C 1
ATOM 1306 O O . VAL A 1 181 ? -3.447 -17.080 -4.808 1.00 90.88 181 VAL A O 1
ATOM 1309 N N . ASP A 1 182 ? -1.910 -18.583 -5.421 1.00 90.38 182 ASP A N 1
ATOM 1310 C CA . ASP A 1 182 ? -2.185 -19.492 -4.302 1.00 90.38 182 ASP A CA 1
ATOM 1311 C C . ASP A 1 182 ? -1.852 -18.848 -2.949 1.00 90.38 182 ASP A C 1
ATOM 1313 O O . ASP A 1 182 ? -2.585 -19.005 -1.973 1.00 90.38 182 ASP A O 1
ATOM 1317 N N . ALA A 1 183 ? -0.755 -18.087 -2.887 1.00 86.94 183 ALA A N 1
ATOM 1318 C CA . ALA A 1 183 ? -0.312 -17.445 -1.651 1.00 86.94 183 ALA A CA 1
ATOM 1319 C C . ALA A 1 183 ? -1.092 -16.155 -1.346 1.00 86.94 183 ALA A C 1
ATOM 1321 O O . ALA A 1 183 ? -1.436 -15.890 -0.189 1.00 86.94 183 ALA A O 1
ATOM 1322 N N . PHE A 1 184 ? -1.363 -15.347 -2.377 1.00 91.50 184 PHE A N 1
ATOM 1323 C CA . PHE A 1 184 ? -1.886 -13.989 -2.222 1.00 91.50 184 PHE A CA 1
ATOM 1324 C C . PHE A 1 184 ? -3.368 -13.847 -2.603 1.00 91.50 184 PHE A C 1
ATOM 1326 O O . PHE A 1 184 ? -4.028 -12.904 -2.175 1.00 91.50 184 PHE A O 1
ATOM 1333 N N . GLY A 1 185 ? -3.944 -14.793 -3.348 1.00 91.81 185 GLY A N 1
ATOM 1334 C CA . GLY A 1 185 ? -5.311 -14.712 -3.878 1.00 91.81 185 GLY A CA 1
ATOM 1335 C C . GLY A 1 185 ? -6.391 -14.504 -2.813 1.00 91.81 185 GLY A C 1
ATOM 1336 O O . GLY A 1 185 ? -7.381 -13.823 -3.068 1.00 91.81 185 GLY A O 1
ATOM 1337 N N . LYS A 1 186 ? -6.155 -14.977 -1.581 1.00 93.56 186 LYS A N 1
ATOM 1338 C CA . LYS A 1 186 ? -7.022 -14.753 -0.405 1.00 93.56 186 LYS A CA 1
ATOM 1339 C C . LYS A 1 186 ? -7.201 -13.280 0.001 1.00 93.56 186 LYS A C 1
ATOM 1341 O O . LYS A 1 186 ? -8.006 -12.993 0.878 1.00 93.56 186 LYS A O 1
ATOM 1346 N N . PHE A 1 187 ? -6.420 -12.367 -0.575 1.00 95.62 187 PHE A N 1
ATOM 1347 C CA . PHE A 1 187 ? -6.520 -10.923 -0.363 1.00 95.62 187 PHE A CA 1
ATOM 1348 C C . PHE A 1 187 ? -7.245 -10.195 -1.498 1.00 95.62 187 PHE A C 1
ATOM 1350 O O . PHE A 1 187 ? -7.509 -9.000 -1.376 1.00 95.62 187 PHE A O 1
ATOM 1357 N N . GLY A 1 188 ? -7.549 -10.884 -2.604 1.00 95.56 188 GLY A N 1
ATOM 1358 C CA . GLY A 1 188 ? -8.089 -10.270 -3.817 1.00 95.56 188 GLY A CA 1
ATOM 1359 C C . GLY A 1 188 ? -9.418 -9.542 -3.604 1.00 95.56 188 GLY A C 1
ATOM 1360 O O . GLY A 1 188 ? -9.700 -8.558 -4.279 1.00 95.56 188 GLY A O 1
ATOM 1361 N N . ASP A 1 189 ? -10.211 -9.956 -2.619 1.00 95.88 189 ASP A N 1
ATOM 1362 C CA . ASP A 1 189 ? -11.465 -9.300 -2.257 1.00 95.88 189 ASP A CA 1
ATOM 1363 C C . ASP A 1 189 ? -11.265 -7.910 -1.636 1.00 95.88 189 ASP A C 1
ATOM 1365 O O . ASP A 1 189 ? -12.198 -7.113 -1.646 1.00 95.88 189 ASP A O 1
ATOM 1369 N N . ARG A 1 190 ? -10.075 -7.586 -1.122 1.00 97.06 190 ARG A N 1
ATOM 1370 C CA . ARG A 1 190 ? -9.742 -6.312 -0.457 1.00 97.06 190 ARG A CA 1
ATOM 1371 C C . ARG A 1 190 ? -8.468 -5.655 -0.985 1.00 97.06 190 ARG A C 1
ATOM 1373 O O . ARG A 1 190 ? -7.940 -4.752 -0.341 1.00 97.06 190 ARG A O 1
ATOM 1380 N N . LEU A 1 191 ? -8.014 -6.070 -2.163 1.00 97.69 191 LEU A N 1
ATOM 1381 C CA . LEU A 1 191 ? -6.817 -5.570 -2.827 1.00 97.69 191 LEU A CA 1
ATOM 1382 C C . LEU A 1 191 ? -7.175 -4.701 -4.036 1.00 97.69 191 LEU A C 1
ATOM 1384 O O . LEU A 1 191 ? -7.892 -5.148 -4.934 1.00 97.69 191 LEU A O 1
ATOM 1388 N N . ALA A 1 192 ? -6.641 -3.483 -4.065 1.00 96.94 192 ALA A N 1
ATOM 1389 C CA . ALA A 1 192 ? -6.622 -2.627 -5.243 1.00 96.94 192 ALA A CA 1
ATOM 1390 C C . ALA A 1 192 ? -5.179 -2.352 -5.669 1.00 96.94 192 ALA A C 1
ATOM 1392 O O . ALA A 1 192 ? -4.355 -1.963 -4.841 1.00 96.94 192 ALA A O 1
ATOM 1393 N N . GLU A 1 193 ? -4.879 -2.524 -6.953 1.00 94.12 193 GLU A N 1
ATOM 1394 C CA . GLU A 1 193 ? -3.537 -2.286 -7.483 1.00 94.12 193 GLU A CA 1
ATOM 1395 C C . GLU A 1 193 ? -3.590 -1.476 -8.772 1.00 94.12 193 GLU A C 1
ATOM 1397 O O . GLU A 1 193 ? -4.324 -1.809 -9.704 1.00 94.12 193 GLU A O 1
ATOM 1402 N N . TRP A 1 194 ? -2.767 -0.433 -8.846 1.00 94.31 194 TRP A N 1
ATOM 1403 C CA . TRP A 1 194 ? -2.518 0.281 -10.090 1.00 94.31 194 TRP A CA 1
ATOM 1404 C C . TRP A 1 194 ? -1.183 -0.156 -10.677 1.00 94.31 194 TRP A C 1
ATOM 1406 O O . TRP A 1 194 ? -0.123 0.132 -10.126 1.00 94.31 194 TRP A O 1
ATOM 1416 N N . ALA A 1 195 ? -1.253 -0.796 -11.839 1.00 95.38 195 ALA A N 1
ATOM 1417 C CA . ALA A 1 195 ? -0.110 -1.092 -12.689 1.00 95.38 195 ALA A CA 1
ATOM 1418 C C . ALA A 1 195 ? -0.416 -0.614 -14.111 1.00 95.38 195 ALA A C 1
ATOM 1420 O O . ALA A 1 195 ? -1.412 -1.039 -14.702 1.00 95.38 195 ALA A O 1
ATOM 1421 N N . ASN A 1 196 ? 0.412 0.278 -14.650 1.00 95.31 196 ASN A N 1
ATOM 1422 C CA . ASN A 1 196 ? 0.273 0.795 -16.011 1.00 95.31 196 ASN A CA 1
ATOM 1423 C C . ASN A 1 196 ? 0.930 -0.149 -17.025 1.00 95.31 196 ASN A C 1
ATOM 1425 O O . ASN A 1 196 ? 1.963 -0.745 -16.734 1.00 95.31 196 ASN A O 1
ATOM 1429 N N . ALA A 1 197 ? 0.380 -0.254 -18.236 1.00 95.69 197 ALA A N 1
ATOM 1430 C CA . ALA A 1 197 ? 0.863 -1.195 -19.254 1.00 95.69 197 ALA A CA 1
ATOM 1431 C C . ALA A 1 197 ? 2.333 -0.993 -19.678 1.00 95.69 197 ALA A C 1
ATOM 1433 O O . ALA A 1 197 ? 2.996 -1.954 -20.064 1.00 95.69 197 ALA A O 1
ATOM 1434 N N . ASP A 1 198 ? 2.846 0.240 -19.594 1.00 95.44 198 ASP A N 1
ATOM 1435 C CA . ASP A 1 198 ? 4.245 0.568 -19.912 1.00 95.44 198 ASP A CA 1
ATOM 1436 C C . ASP A 1 198 ? 5.117 0.774 -18.656 1.00 95.44 198 ASP A C 1
ATOM 1438 O O . ASP A 1 198 ? 6.256 1.225 -18.752 1.00 95.44 198 ASP A O 1
ATOM 1442 N N . ASP A 1 199 ? 4.609 0.452 -17.462 1.00 96.31 199 ASP A N 1
ATOM 1443 C CA . ASP A 1 199 ? 5.413 0.481 -16.236 1.00 96.31 199 ASP A CA 1
ATOM 1444 C C . ASP A 1 199 ? 6.532 -0.564 -16.313 1.00 96.31 199 ASP A C 1
ATOM 1446 O O . ASP A 1 199 ? 6.272 -1.764 -16.409 1.00 96.31 199 ASP A O 1
ATOM 1450 N N . ILE A 1 200 ? 7.779 -0.094 -16.247 1.00 93.38 200 ILE A N 1
ATOM 1451 C CA . ILE A 1 200 ? 8.986 -0.920 -16.366 1.00 93.38 200 ILE A CA 1
ATOM 1452 C C . ILE A 1 200 ? 9.125 -2.011 -15.287 1.00 93.38 200 ILE A C 1
ATOM 1454 O O . ILE A 1 200 ? 9.782 -3.025 -15.536 1.00 93.38 200 ILE A O 1
ATOM 1458 N N . TYR A 1 201 ? 8.515 -1.828 -14.114 1.00 92.88 201 TYR A N 1
ATOM 1459 C CA . TYR A 1 201 ? 8.594 -2.765 -12.992 1.00 92.88 201 TYR A CA 1
ATOM 1460 C C . TYR A 1 201 ? 7.296 -3.549 -12.793 1.00 92.88 201 TYR A C 1
ATOM 1462 O O . TYR A 1 201 ? 7.341 -4.762 -12.594 1.00 92.88 201 TYR A O 1
ATOM 1470 N N . ALA A 1 202 ? 6.145 -2.880 -12.886 1.00 93.50 202 ALA A N 1
ATOM 1471 C CA . ALA A 1 202 ? 4.844 -3.496 -12.619 1.00 93.50 202 ALA A CA 1
ATOM 1472 C C . ALA A 1 202 ? 4.252 -4.241 -13.825 1.00 93.50 202 ALA A C 1
ATOM 1474 O O . ALA A 1 202 ? 3.291 -4.995 -13.673 1.00 93.50 202 ALA A O 1
ATOM 1475 N N . CYS A 1 203 ? 4.813 -4.046 -15.024 1.00 95.31 203 CYS A N 1
ATOM 1476 C CA . CYS A 1 203 ? 4.365 -4.723 -16.232 1.00 95.31 203 CYS A CA 1
ATOM 1477 C C . CYS A 1 203 ? 5.518 -5.398 -16.973 1.00 95.31 203 CYS A C 1
ATOM 1479 O O . CYS A 1 203 ? 6.535 -4.787 -17.291 1.00 95.31 203 CYS A O 1
ATOM 1481 N N . SER A 1 204 ? 5.358 -6.678 -17.301 1.00 93.88 204 SER A N 1
ATOM 1482 C CA . SER A 1 204 ? 6.403 -7.481 -17.947 1.00 93.88 204 SER A CA 1
ATOM 1483 C C . SER A 1 204 ? 6.808 -6.950 -19.324 1.00 93.88 204 SER A C 1
ATOM 1485 O O . SER A 1 204 ? 7.958 -7.110 -19.731 1.00 93.88 204 SER A O 1
ATOM 1487 N N . THR A 1 205 ? 5.888 -6.268 -20.007 1.00 94.94 205 THR A N 1
ATOM 1488 C CA . THR A 1 205 ? 6.096 -5.614 -21.305 1.00 94.94 205 THR A CA 1
ATOM 1489 C C . THR A 1 205 ? 6.529 -4.154 -21.197 1.00 94.94 205 THR A C 1
ATOM 1491 O O . THR A 1 205 ? 6.834 -3.546 -22.219 1.00 94.94 205 THR A O 1
ATOM 1494 N N . GLY A 1 206 ? 6.523 -3.579 -19.994 1.00 94.50 206 GLY A N 1
ATOM 1495 C CA . GLY A 1 206 ? 6.760 -2.159 -19.796 1.00 94.50 206 GLY A CA 1
ATOM 1496 C C . GLY A 1 206 ? 8.231 -1.767 -19.877 1.00 94.50 206 GLY A C 1
ATOM 1497 O O . GLY A 1 206 ? 9.143 -2.552 -19.591 1.00 94.50 206 GLY A O 1
ATOM 1498 N N . THR A 1 207 ? 8.455 -0.515 -20.272 1.00 94.69 207 THR A N 1
ATOM 1499 C CA . THR A 1 207 ? 9.790 0.059 -20.496 1.00 94.69 207 THR A CA 1
ATOM 1500 C C . THR A 1 207 ? 9.953 1.474 -19.942 1.00 94.69 207 THR A C 1
ATOM 1502 O O . THR A 1 207 ? 11.060 2.013 -19.940 1.00 94.69 207 THR A O 1
ATOM 1505 N N . SER A 1 208 ? 8.880 2.082 -19.435 1.00 95.62 208 SER A N 1
ATOM 1506 C CA . SER A 1 208 ? 8.844 3.485 -19.042 1.00 95.62 208 SER A CA 1
ATOM 1507 C C . SER A 1 208 ? 8.863 3.673 -17.529 1.00 95.62 208 SER A C 1
ATOM 1509 O O . SER A 1 208 ? 7.926 3.335 -16.805 1.00 95.62 208 SER A O 1
ATOM 1511 N N . PHE A 1 209 ? 9.915 4.335 -17.047 1.00 92.62 209 PHE A N 1
ATOM 1512 C CA . PHE A 1 209 ? 9.949 4.846 -15.676 1.00 92.62 209 PHE A CA 1
ATOM 1513 C C . PHE A 1 209 ? 8.921 5.970 -15.453 1.00 92.62 209 PHE A C 1
ATOM 1515 O O . PHE A 1 209 ? 8.396 6.124 -14.355 1.00 92.62 209 PHE A O 1
ATOM 1522 N N . ALA A 1 210 ? 8.576 6.736 -16.496 1.00 95.38 210 ALA A N 1
ATOM 1523 C CA . ALA A 1 210 ? 7.547 7.770 -16.389 1.00 95.38 210 ALA A CA 1
ATOM 1524 C C . ALA A 1 210 ? 6.165 7.160 -16.099 1.00 95.38 210 ALA A C 1
ATOM 1526 O O . ALA A 1 210 ? 5.412 7.705 -15.294 1.00 95.38 210 ALA A O 1
ATOM 1527 N N . ALA A 1 211 ? 5.855 6.001 -16.693 1.00 95.19 211 ALA A N 1
ATOM 1528 C CA . ALA A 1 211 ? 4.637 5.261 -16.376 1.00 95.19 211 ALA A CA 1
ATOM 1529 C C . ALA A 1 211 ? 4.617 4.810 -14.904 1.00 95.19 211 ALA A C 1
ATOM 1531 O O . ALA A 1 211 ? 3.568 4.912 -14.266 1.00 95.19 211 ALA A O 1
ATOM 1532 N N . HIS A 1 212 ? 5.770 4.413 -14.356 1.00 94.94 212 HIS A N 1
ATOM 1533 C CA . HIS A 1 212 ? 5.919 3.960 -12.970 1.00 94.94 212 HIS A CA 1
ATOM 1534 C C . HIS A 1 212 ? 5.664 5.044 -11.913 1.00 94.94 212 HIS A C 1
ATOM 1536 O O . HIS A 1 212 ? 5.169 4.755 -10.831 1.00 94.94 212 HIS A O 1
ATOM 1542 N N . ILE A 1 213 ? 5.939 6.312 -12.220 1.00 93.19 213 ILE A N 1
ATOM 1543 C CA . ILE A 1 213 ? 5.718 7.424 -11.277 1.00 93.19 213 ILE A CA 1
ATOM 1544 C C . ILE A 1 213 ? 4.373 8.144 -11.485 1.00 93.19 213 ILE A C 1
ATOM 1546 O O . ILE A 1 213 ? 4.065 9.105 -10.783 1.00 93.19 213 ILE A O 1
ATOM 1550 N N . SER A 1 214 ? 3.567 7.720 -12.464 1.00 92.81 214 SER A N 1
ATOM 1551 C CA . SER A 1 214 ? 2.381 8.469 -12.922 1.00 92.81 214 SER A CA 1
ATOM 1552 C C . SER A 1 214 ? 1.081 8.167 -12.166 1.00 92.81 214 SER A C 1
ATOM 1554 O O . SER A 1 214 ? 0.042 8.758 -12.461 1.00 92.81 214 SER A O 1
ATOM 1556 N N . TYR A 1 215 ? 1.117 7.283 -11.167 1.00 92.69 215 TYR A N 1
ATOM 1557 C CA . TYR A 1 215 ? -0.073 6.851 -10.429 1.00 92.69 215 TYR A CA 1
ATOM 1558 C C . TYR A 1 215 ? -0.743 7.965 -9.616 1.00 92.69 215 TYR A C 1
ATOM 1560 O O . TYR A 1 215 ? -1.936 7.885 -9.333 1.00 92.69 215 TYR A O 1
ATOM 1568 N N . PHE A 1 216 ? -0.010 9.026 -9.273 1.00 92.19 216 PHE A N 1
ATOM 1569 C CA . PHE A 1 216 ? -0.373 9.928 -8.181 1.00 92.19 216 PHE A CA 1
ATOM 1570 C C . PHE A 1 216 ? -1.245 11.130 -8.585 1.00 92.19 216 PHE A C 1
ATOM 1572 O O . PHE A 1 216 ? -1.008 12.262 -8.166 1.00 92.19 216 PHE A O 1
ATOM 1579 N N . SER A 1 217 ? -2.288 10.884 -9.382 1.00 91.88 217 SER A N 1
ATOM 1580 C CA . SER A 1 217 ? -3.278 11.900 -9.772 1.00 91.88 217 SER A CA 1
ATOM 1581 C C . SER A 1 217 ? -4.399 12.073 -8.734 1.00 91.88 217 SER A C 1
ATOM 1583 O O . SER A 1 217 ? -4.716 11.154 -7.981 1.00 91.88 217 SER A O 1
ATOM 1585 N N . THR A 1 218 ? -5.072 13.230 -8.722 1.00 93.00 218 THR A N 1
ATOM 1586 C CA . THR A 1 218 ? -6.259 13.466 -7.869 1.00 93.00 218 THR A CA 1
ATOM 1587 C C . THR A 1 218 ? -7.412 12.506 -8.184 1.00 93.00 218 THR A C 1
ATOM 1589 O O . THR A 1 218 ? -8.169 12.126 -7.290 1.00 93.00 218 THR A O 1
ATOM 1592 N N . ALA A 1 219 ? -7.546 12.083 -9.446 1.00 92.38 219 ALA A N 1
ATOM 1593 C CA . ALA A 1 219 ? -8.558 11.109 -9.849 1.00 92.38 219 ALA A CA 1
ATOM 1594 C C . ALA A 1 219 ? -8.290 9.743 -9.198 1.00 92.38 219 ALA A C 1
ATOM 1596 O O . ALA A 1 219 ? -9.179 9.187 -8.555 1.00 92.38 219 ALA A O 1
ATOM 1597 N N . ASN A 1 220 ? -7.046 9.261 -9.262 1.00 93.12 220 ASN A N 1
ATOM 1598 C CA . ASN A 1 220 ? -6.655 8.013 -8.605 1.00 93.12 220 ASN A CA 1
ATOM 1599 C C . ASN A 1 220 ? -6.764 8.118 -7.079 1.00 93.12 220 ASN A C 1
ATOM 1601 O O . ASN A 1 220 ? -7.297 7.206 -6.457 1.00 93.12 220 ASN A O 1
ATOM 1605 N N . ALA A 1 221 ? -6.401 9.259 -6.481 1.00 95.88 221 ALA A N 1
ATOM 1606 C CA . ALA A 1 221 ? -6.570 9.487 -5.044 1.00 95.88 221 ALA A CA 1
ATOM 1607 C C . ALA A 1 221 ? -8.041 9.364 -4.612 1.00 95.88 221 ALA A C 1
ATOM 1609 O O . ALA A 1 221 ? -8.347 8.755 -3.588 1.00 95.88 221 ALA A O 1
ATOM 1610 N N . THR A 1 222 ? -8.959 9.884 -5.432 1.00 95.81 222 THR A N 1
ATOM 1611 C CA . THR A 1 222 ? -10.408 9.769 -5.208 1.00 95.81 222 THR A CA 1
ATOM 1612 C C . THR A 1 222 ? -10.872 8.313 -5.279 1.00 95.81 222 THR A C 1
ATOM 1614 O O . THR A 1 222 ? -11.650 7.864 -4.435 1.00 95.81 222 THR A O 1
ATOM 1617 N N . LEU A 1 223 ? -10.379 7.552 -6.258 1.00 95.75 223 LEU A N 1
ATOM 1618 C CA . LEU A 1 223 ? -10.684 6.127 -6.402 1.00 95.75 223 LEU A CA 1
ATOM 1619 C C . LEU A 1 223 ? -10.137 5.308 -5.227 1.00 95.75 223 LEU A C 1
ATOM 1621 O O . LEU A 1 223 ? -10.850 4.458 -4.694 1.00 95.75 223 LEU A O 1
ATOM 1625 N N . THR A 1 224 ? -8.916 5.601 -4.773 1.00 96.62 224 THR A N 1
ATOM 1626 C CA . THR A 1 224 ? -8.318 4.989 -3.581 1.00 96.62 224 THR A CA 1
ATOM 1627 C C . THR A 1 224 ? -9.154 5.268 -2.338 1.00 96.62 224 THR A C 1
ATOM 1629 O O . THR A 1 224 ? -9.519 4.332 -1.629 1.00 96.62 224 THR A O 1
ATOM 1632 N N . ALA A 1 225 ? -9.523 6.529 -2.103 1.00 97.81 225 ALA A N 1
ATOM 1633 C CA . ALA A 1 225 ? -10.365 6.920 -0.978 1.00 97.81 225 ALA A CA 1
ATOM 1634 C C . ALA A 1 225 ? -11.716 6.191 -0.995 1.00 97.81 225 ALA A C 1
ATOM 1636 O O . ALA A 1 225 ? -12.117 5.608 0.011 1.00 97.81 225 ALA A O 1
ATOM 1637 N N . LYS A 1 226 ? -12.384 6.145 -2.155 1.00 96.88 226 LYS A N 1
ATOM 1638 C CA . LYS A 1 226 ? -13.662 5.441 -2.328 1.00 96.88 226 LYS A CA 1
ATOM 1639 C C . LYS A 1 226 ? -13.538 3.939 -2.077 1.00 96.88 226 LYS A C 1
ATOM 1641 O O . LYS A 1 226 ? -14.401 3.359 -1.420 1.00 96.88 226 LYS A O 1
ATOM 1646 N N . PHE A 1 227 ? -12.481 3.313 -2.591 1.00 97.38 227 PHE A N 1
ATOM 1647 C CA . PHE A 1 227 ? -12.218 1.896 -2.373 1.00 97.38 227 PHE A CA 1
ATOM 1648 C C . PHE A 1 227 ? -12.011 1.589 -0.892 1.00 97.38 227 PHE A C 1
ATOM 1650 O O . PHE A 1 227 ? -12.705 0.731 -0.348 1.00 97.38 227 PHE A O 1
ATOM 1657 N N . VAL A 1 228 ? -11.116 2.324 -0.224 1.00 98.06 228 VAL A N 1
ATOM 1658 C CA . VAL A 1 228 ? -10.827 2.116 1.199 1.00 98.06 228 VAL A CA 1
ATOM 1659 C C . VAL A 1 228 ? -12.071 2.365 2.048 1.00 98.06 228 VAL A C 1
ATOM 1661 O O . VAL A 1 228 ? -12.422 1.503 2.851 1.00 98.06 228 VAL A O 1
ATOM 1664 N N . ALA A 1 229 ? -12.784 3.473 1.823 1.00 97.56 229 ALA A N 1
ATOM 1665 C CA . ALA A 1 229 ? -14.038 3.790 2.507 1.00 97.56 229 ALA A CA 1
ATOM 1666 C C . ALA A 1 229 ? -15.065 2.649 2.379 1.00 97.56 229 ALA A C 1
ATOM 1668 O O . ALA A 1 229 ? -15.615 2.176 3.377 1.00 97.56 229 ALA A O 1
ATOM 1669 N N . GLY A 1 230 ? -15.245 2.127 1.160 1.00 96.69 230 GLY A N 1
ATOM 1670 C CA . GLY A 1 230 ? -16.131 0.995 0.900 1.00 96.69 230 GLY A CA 1
ATOM 1671 C C . GLY A 1 230 ? -15.721 -0.280 1.643 1.00 96.69 230 GLY A C 1
ATOM 1672 O O . GLY A 1 230 ? -16.585 -0.992 2.150 1.00 96.69 230 GLY A O 1
ATOM 1673 N N . LYS A 1 231 ? -14.416 -0.559 1.764 1.00 96.69 231 LYS A N 1
ATOM 1674 C CA . LYS A 1 231 ? -13.910 -1.728 2.505 1.00 96.69 231 LYS A CA 1
ATOM 1675 C C . LYS A 1 231 ? -14.042 -1.603 4.019 1.00 96.69 231 LYS A C 1
ATOM 1677 O O . LYS A 1 231 ? -14.219 -2.616 4.690 1.00 96.69 231 LYS A O 1
ATOM 1682 N N . VAL A 1 232 ? -13.994 -0.387 4.560 1.00 94.62 232 VAL A N 1
ATOM 1683 C CA . VAL A 1 232 ? -14.187 -0.140 6.000 1.00 94.62 232 VAL A CA 1
ATOM 1684 C C . VAL A 1 232 ? -15.659 0.073 6.376 1.00 94.62 232 VAL A C 1
ATOM 1686 O O . VAL A 1 232 ? -15.970 0.218 7.555 1.00 94.62 232 VAL A O 1
ATOM 1689 N N . GLY A 1 233 ? -16.576 0.065 5.401 1.00 90.44 233 GLY A N 1
ATOM 1690 C CA . GLY A 1 233 ? -18.015 0.195 5.633 1.00 90.44 233 GLY A CA 1
ATOM 1691 C C . GLY A 1 233 ? -18.489 1.629 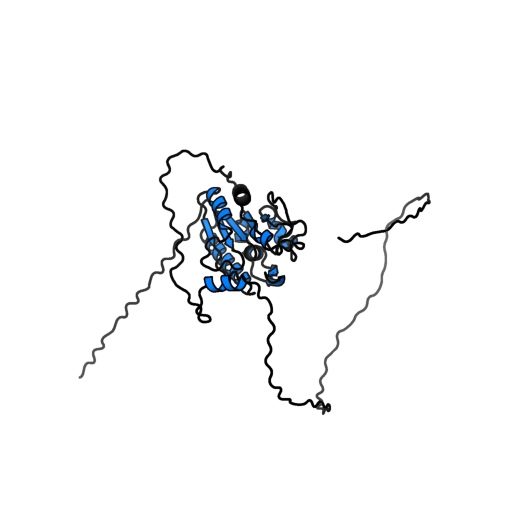5.885 1.00 90.44 233 GLY A C 1
ATOM 1692 O O . GLY A 1 233 ? -19.560 1.817 6.461 1.00 90.44 233 GLY A O 1
ATOM 1693 N N . VAL A 1 234 ? -17.725 2.638 5.454 1.00 85.94 234 VAL A N 1
ATOM 1694 C CA . VAL A 1 234 ? -18.153 4.044 5.483 1.00 85.94 234 VAL A CA 1
ATOM 1695 C C . VAL A 1 234 ? -18.510 4.508 4.075 1.00 85.94 234 VAL A C 1
ATOM 1697 O O . VAL A 1 234 ? -17.876 4.134 3.089 1.00 85.94 234 VAL A O 1
ATOM 1700 N N . SER A 1 235 ? -19.550 5.331 3.956 1.00 70.62 235 SER A N 1
ATOM 1701 C CA . SER A 1 235 ? -19.817 6.010 2.687 1.00 70.62 235 SER A CA 1
ATOM 1702 C C . SER A 1 235 ? -18.733 7.063 2.496 1.00 70.62 235 SER A C 1
ATOM 1704 O O . SER A 1 235 ? -18.590 7.929 3.356 1.00 70.62 235 SER A O 1
ATOM 1706 N N . ALA A 1 236 ? -17.965 6.988 1.405 1.00 62.03 236 ALA A N 1
ATOM 1707 C CA . ALA A 1 236 ? -17.035 8.056 1.055 1.00 62.03 236 ALA A CA 1
ATOM 1708 C C . ALA A 1 236 ? -17.844 9.352 0.927 1.00 62.03 236 ALA A C 1
ATOM 1710 O O . ALA A 1 236 ? -18.669 9.476 0.019 1.00 62.03 236 ALA A O 1
ATOM 1711 N N . GLY A 1 237 ? -17.677 10.280 1.870 1.00 51.25 237 GLY A N 1
ATOM 1712 C CA . GLY A 1 237 ? -18.295 11.593 1.756 1.00 51.25 237 GLY A CA 1
ATOM 1713 C C . GLY A 1 237 ? -17.790 12.254 0.477 1.00 51.25 237 GLY A C 1
ATOM 1714 O O . GLY A 1 237 ? -16.583 12.286 0.239 1.00 51.25 237 GLY A O 1
ATOM 1715 N N . SER A 1 238 ? -18.692 12.757 -0.368 1.00 40.97 238 SER A N 1
ATOM 1716 C CA . SER A 1 238 ? -18.280 13.641 -1.459 1.00 40.97 238 SER A CA 1
ATOM 1717 C C . SER A 1 238 ? -17.541 14.845 -0.862 1.00 40.97 238 SER A C 1
ATOM 1719 O O . SER A 1 238 ? -18.032 15.422 0.114 1.00 40.97 238 SER A O 1
ATOM 1721 N N . PRO A 1 239 ? -16.393 15.264 -1.419 1.00 45.38 239 PRO A N 1
ATOM 1722 C CA . PRO A 1 239 ? -15.743 16.488 -0.986 1.00 45.38 239 PRO A CA 1
ATOM 1723 C C . PRO A 1 239 ? -16.615 17.674 -1.413 1.00 45.38 239 PRO A C 1
ATOM 1725 O O . PRO A 1 239 ? -16.585 18.096 -2.565 1.00 45.38 239 PRO A O 1
ATOM 1728 N N . GLY A 1 240 ? -17.423 18.186 -0.483 1.00 44.81 240 GLY A N 1
ATOM 1729 C CA . GLY A 1 240 ? -18.212 19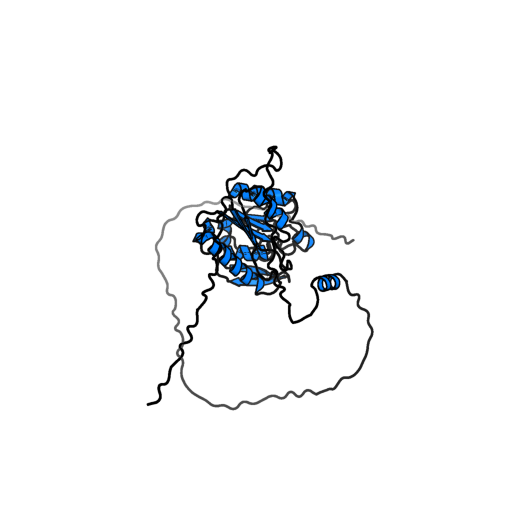.403 -0.671 1.00 44.81 240 GLY A CA 1
ATOM 1730 C C . GLY A 1 240 ? -19.707 19.222 -0.448 1.00 44.81 240 GLY A C 1
ATOM 1731 O O . GLY A 1 240 ? -20.469 19.271 -1.399 1.00 44.81 240 GLY A O 1
ATOM 1732 N N . ASP A 1 241 ? -20.120 19.046 0.806 1.00 35.38 241 ASP A N 1
ATOM 1733 C CA . ASP A 1 241 ? -21.360 19.645 1.316 1.00 35.38 241 ASP A CA 1
ATOM 1734 C C . ASP A 1 241 ? -21.381 19.527 2.842 1.00 35.38 241 ASP A C 1
ATOM 1736 O O . ASP A 1 241 ? -21.916 18.597 3.440 1.00 35.38 241 ASP A O 1
ATOM 1740 N N . SER A 1 242 ? -20.717 20.470 3.502 1.00 41.47 242 SER A N 1
ATOM 1741 C CA . SER A 1 242 ? -20.924 20.754 4.922 1.00 41.47 242 SER A CA 1
ATOM 1742 C C . SER A 1 242 ? -20.567 22.213 5.166 1.00 41.47 242 SER A C 1
ATOM 1744 O O . SER A 1 242 ? -19.479 22.556 5.622 1.00 41.47 242 SER A O 1
ATOM 1746 N N . SER A 1 243 ? -21.515 23.091 4.833 1.00 44.59 243 SER A N 1
ATOM 1747 C CA . SER A 1 243 ? -21.600 24.406 5.459 1.00 44.59 243 SER A CA 1
ATOM 1748 C C . SER A 1 243 ? -22.000 24.187 6.915 1.00 44.59 243 SER A C 1
ATOM 1750 O O . SER A 1 243 ? -23.166 23.987 7.247 1.00 44.59 243 SER A O 1
ATOM 1752 N N . SER A 1 244 ? -21.010 24.129 7.793 1.00 40.00 244 SER A N 1
ATOM 1753 C CA . SER A 1 244 ? -21.175 24.308 9.230 1.00 40.00 244 SER A CA 1
ATOM 1754 C C . SER A 1 244 ? -19.858 24.845 9.757 1.00 40.00 244 SER A C 1
ATOM 1756 O O . SER A 1 244 ? -18.792 24.312 9.462 1.00 40.00 244 SER A O 1
ATOM 1758 N N . SER A 1 245 ? -19.935 25.959 10.476 1.00 47.12 245 SER A N 1
ATOM 1759 C CA . SER A 1 245 ? -18.805 26.650 11.083 1.00 47.12 245 SER A CA 1
ATOM 1760 C C . SER A 1 245 ? -18.038 25.708 12.015 1.00 47.12 245 SER A C 1
ATOM 1762 O O . SER A 1 245 ? -18.438 25.501 13.161 1.00 47.12 245 SER A O 1
ATOM 1764 N N . VAL A 1 246 ? -16.945 25.132 11.520 1.00 37.59 246 VAL A N 1
ATOM 1765 C CA . VAL A 1 246 ? -16.009 24.335 12.310 1.00 37.59 246 VAL A CA 1
ATOM 1766 C C . VAL A 1 246 ? -14.812 25.216 12.631 1.00 37.59 246 VAL A C 1
ATOM 1768 O O . VAL A 1 246 ? -14.066 25.635 11.748 1.00 37.59 246 VAL A O 1
ATOM 1771 N N . THR A 1 247 ? -14.637 25.500 13.918 1.00 36.00 247 THR A N 1
ATOM 1772 C CA . THR A 1 247 ? -13.381 25.996 14.474 1.00 36.00 247 THR A CA 1
ATOM 1773 C C . THR A 1 247 ? -12.283 25.001 14.120 1.00 36.00 247 THR A C 1
ATOM 1775 O O . THR A 1 247 ? -12.321 23.859 14.570 1.00 36.00 247 THR A O 1
ATOM 1778 N N . THR A 1 248 ? -11.327 25.432 13.301 1.00 28.83 248 THR A N 1
ATOM 1779 C CA . THR A 1 248 ? -10.144 24.673 12.892 1.00 28.83 248 THR A CA 1
ATOM 1780 C C . THR A 1 248 ? -9.457 24.040 14.109 1.00 28.83 248 THR A C 1
ATOM 1782 O O . THR A 1 248 ? -8.910 24.777 14.933 1.00 28.83 248 THR A O 1
ATOM 1785 N N . PRO A 1 249 ? -9.418 22.702 14.252 1.00 36.03 249 PRO A N 1
ATOM 1786 C CA . PRO A 1 249 ? -8.477 22.078 15.162 1.00 36.03 249 PRO A CA 1
ATOM 1787 C C . PRO A 1 249 ? -7.091 22.248 14.545 1.00 36.03 249 PRO A C 1
ATOM 1789 O O . PRO A 1 249 ? -6.825 21.789 13.433 1.00 36.03 249 PRO A O 1
ATOM 1792 N N . THR A 1 250 ? -6.206 22.948 15.244 1.00 31.95 250 THR A N 1
ATOM 1793 C CA . THR A 1 250 ? -4.807 23.096 14.852 1.00 31.95 250 THR A CA 1
ATOM 1794 C C . THR A 1 250 ? -4.159 21.712 14.804 1.00 31.95 250 THR A C 1
ATOM 1796 O O . THR A 1 250 ? -3.852 21.116 15.834 1.00 31.95 250 THR A O 1
ATOM 1799 N N . ARG A 1 251 ? -3.981 21.183 13.591 1.00 41.78 251 ARG A N 1
ATOM 1800 C CA . ARG A 1 251 ? -3.215 19.966 13.301 1.00 41.78 251 ARG A CA 1
ATOM 1801 C C . ARG A 1 251 ? -1.819 20.087 13.931 1.00 41.78 251 ARG A C 1
ATOM 1803 O O . ARG A 1 251 ? -1.136 21.071 13.637 1.00 41.78 251 ARG A O 1
ATOM 1810 N N . PRO A 1 252 ? -1.341 19.119 14.734 1.00 33.19 252 PRO A N 1
ATOM 1811 C CA . PRO A 1 252 ? 0.073 19.061 15.069 1.00 33.19 252 PRO A CA 1
ATOM 1812 C C . PRO A 1 252 ? 0.845 18.885 13.763 1.00 33.19 252 PRO A C 1
ATOM 1814 O O . PRO A 1 252 ? 0.618 17.927 13.020 1.00 33.19 252 PRO A O 1
ATOM 1817 N N . ALA A 1 253 ? 1.718 19.837 13.442 1.00 34.59 253 ALA A N 1
ATOM 1818 C CA . ALA A 1 253 ? 2.671 19.645 12.365 1.00 34.59 253 ALA A CA 1
ATOM 1819 C C . ALA A 1 253 ? 3.477 18.374 12.665 1.00 34.59 253 ALA A C 1
ATOM 1821 O O . ALA A 1 253 ? 3.948 18.176 13.785 1.00 34.59 253 ALA A O 1
ATOM 1822 N N . TYR A 1 254 ? 3.613 17.505 11.668 1.00 36.78 254 TYR A N 1
ATOM 1823 C CA . TYR A 1 254 ? 4.580 16.420 11.723 1.00 36.78 254 TYR A CA 1
ATOM 1824 C C . TYR A 1 254 ? 5.973 17.054 11.805 1.00 36.78 254 TYR A C 1
ATOM 1826 O O . TYR A 1 254 ? 6.462 17.616 10.825 1.00 36.78 254 TYR A O 1
ATOM 1834 N N . TYR A 1 255 ? 6.574 17.023 12.994 1.00 27.86 255 TYR A N 1
ATOM 1835 C CA . TYR A 1 255 ? 7.957 17.423 13.212 1.00 27.86 255 TYR A CA 1
ATOM 1836 C C . TYR A 1 255 ? 8.825 16.164 13.137 1.00 27.86 255 TYR A C 1
ATOM 1838 O O . TYR A 1 255 ? 8.693 15.301 14.008 1.00 27.86 255 TYR A O 1
ATOM 1846 N N . PRO A 1 256 ? 9.705 16.020 12.129 1.00 36.66 256 PRO A N 1
ATOM 1847 C CA . PRO A 1 256 ? 10.699 14.959 12.164 1.00 36.66 256 PRO A CA 1
ATOM 1848 C C . PRO A 1 256 ? 11.630 15.170 13.375 1.00 36.66 256 PRO A C 1
ATOM 1850 O O . PRO A 1 256 ? 11.892 16.319 13.752 1.00 36.66 256 PRO A O 1
ATOM 1853 N N . PRO A 1 257 ? 12.148 14.096 13.995 1.00 32.62 257 PRO A N 1
ATOM 1854 C CA . PRO A 1 257 ? 13.103 14.213 15.089 1.00 32.62 257 PRO A CA 1
ATOM 1855 C C . PRO A 1 257 ? 14.348 15.002 14.649 1.00 32.62 257 PRO A C 1
ATOM 1857 O O . PRO A 1 257 ? 14.953 14.738 13.612 1.00 32.62 257 PRO A O 1
ATOM 1860 N N . THR A 1 258 ? 14.733 15.988 15.459 1.00 29.42 258 THR A N 1
ATOM 1861 C CA . THR A 1 258 ? 15.780 16.994 15.200 1.00 29.42 258 THR A CA 1
ATOM 1862 C C . THR A 1 258 ? 17.214 16.482 15.363 1.00 29.42 258 THR A C 1
ATOM 1864 O O . THR A 1 258 ? 18.115 17.259 15.674 1.00 29.42 258 THR A O 1
ATOM 1867 N N . THR A 1 259 ? 17.473 15.189 15.176 1.00 34.22 259 THR A N 1
ATOM 1868 C CA . THR A 1 259 ? 18.837 14.652 15.263 1.00 34.22 259 THR A CA 1
ATOM 1869 C C . THR A 1 259 ? 19.451 14.533 13.868 1.00 34.22 259 THR A C 1
ATOM 1871 O O . THR A 1 259 ? 19.036 13.658 13.105 1.00 34.22 259 THR A O 1
ATOM 1874 N N . PRO A 1 260 ? 20.438 15.372 13.500 1.00 30.36 260 PRO A N 1
ATOM 1875 C CA . PRO A 1 260 ? 21.150 15.209 12.241 1.00 30.36 260 PRO A CA 1
ATOM 1876 C C . PRO A 1 260 ? 22.002 13.935 12.291 1.00 30.36 260 PRO A C 1
ATOM 1878 O O . PRO A 1 260 ? 22.947 13.841 13.073 1.00 30.36 260 PRO A O 1
ATOM 1881 N N . ILE A 1 261 ? 21.690 12.958 11.438 1.00 40.56 261 ILE A N 1
ATOM 1882 C CA . ILE A 1 261 ? 22.587 11.830 11.171 1.00 40.56 261 ILE A CA 1
ATOM 1883 C C . ILE A 1 261 ? 23.566 12.271 10.080 1.00 40.56 261 ILE A C 1
ATOM 1885 O O . ILE A 1 261 ? 23.211 12.418 8.912 1.00 40.56 261 ILE A O 1
ATOM 1889 N N . VAL A 1 262 ? 24.813 12.514 10.476 1.00 32.69 262 VAL A N 1
ATOM 1890 C CA . VAL A 1 262 ? 25.933 12.768 9.562 1.00 32.69 262 VAL A CA 1
ATOM 1891 C C . VAL A 1 262 ? 26.451 11.421 9.051 1.00 32.69 262 VAL A C 1
ATOM 1893 O O . VAL A 1 262 ? 26.911 10.602 9.843 1.00 32.69 262 VAL A O 1
ATOM 1896 N N . HIS A 1 263 ? 26.413 11.187 7.734 1.00 35.44 263 HIS A N 1
ATOM 1897 C CA . HIS A 1 263 ? 27.068 10.025 7.121 1.00 35.44 263 HIS A CA 1
ATOM 1898 C C . HIS A 1 263 ? 28.585 10.271 6.981 1.00 35.44 263 HIS A C 1
ATOM 1900 O O . HIS A 1 263 ? 28.988 11.218 6.299 1.00 35.44 263 HIS A O 1
ATOM 1906 N N . PRO A 1 264 ? 29.449 9.420 7.566 1.00 35.34 264 PRO A N 1
ATOM 1907 C CA . PRO A 1 264 ? 30.881 9.697 7.690 1.00 35.34 264 PRO A CA 1
ATOM 1908 C C . PRO A 1 264 ? 31.733 9.441 6.430 1.00 35.34 264 PRO A C 1
ATOM 1910 O O . PRO A 1 264 ? 32.953 9.468 6.539 1.00 35.34 264 PRO A O 1
ATOM 1913 N N . SER A 1 265 ? 31.165 9.208 5.237 1.00 46.28 265 SER A N 1
ATOM 1914 C CA . SER A 1 265 ? 31.978 8.795 4.073 1.00 46.28 265 SER A CA 1
ATOM 1915 C C . SER A 1 265 ? 32.055 9.755 2.882 1.00 46.28 265 SER A C 1
ATOM 1917 O O . SER A 1 265 ? 32.908 9.532 2.027 1.00 46.28 265 SER A O 1
ATOM 1919 N N . THR A 1 266 ? 31.252 10.823 2.779 1.00 55.44 266 THR A N 1
ATOM 1920 C CA . THR A 1 266 ? 31.321 11.688 1.573 1.00 55.44 266 THR A CA 1
ATOM 1921 C C . THR A 1 266 ? 31.239 13.192 1.800 1.00 55.44 266 THR A C 1
ATOM 1923 O O . THR A 1 266 ? 31.564 13.937 0.877 1.00 55.44 266 THR A O 1
ATOM 1926 N N . GLY A 1 267 ? 30.843 13.673 2.985 1.00 37.12 267 GLY A N 1
ATOM 1927 C CA . GLY A 1 267 ? 30.833 15.110 3.302 1.00 37.12 267 GLY A CA 1
ATOM 1928 C C . GLY A 1 267 ? 30.038 15.999 2.326 1.00 37.12 267 GLY A C 1
ATOM 1929 O O . GLY A 1 267 ? 30.265 17.206 2.289 1.00 37.12 267 GLY A O 1
ATOM 1930 N N . ARG A 1 268 ? 29.134 15.431 1.513 1.00 35.94 268 ARG A N 1
ATOM 1931 C CA . ARG A 1 268 ? 28.355 16.151 0.492 1.00 35.94 268 ARG A CA 1
ATOM 1932 C C . ARG A 1 268 ? 26.863 16.064 0.777 1.00 35.94 268 ARG A C 1
ATOM 1934 O O . ARG A 1 268 ? 26.363 15.021 1.187 1.00 35.94 268 ARG A O 1
ATOM 1941 N N . SER A 1 269 ? 26.158 17.166 0.532 1.00 40.72 269 SER A N 1
ATOM 1942 C CA . SER A 1 269 ? 24.705 17.232 0.672 1.00 40.72 269 SER A CA 1
ATOM 1943 C C . SER A 1 269 ? 23.991 16.500 -0.469 1.00 40.72 269 SER A C 1
ATOM 1945 O O . SER A 1 269 ? 24.469 16.447 -1.605 1.00 40.72 269 SER A O 1
ATOM 1947 N N . VAL A 1 270 ? 22.806 15.967 -0.164 1.00 45.62 270 VAL A N 1
ATOM 1948 C CA . VAL A 1 270 ? 21.972 15.156 -1.069 1.00 45.62 270 VAL A CA 1
ATOM 1949 C C . VAL A 1 270 ? 21.627 15.899 -2.369 1.00 45.62 270 VAL A C 1
ATOM 1951 O O . VAL A 1 270 ? 21.627 15.302 -3.444 1.00 45.62 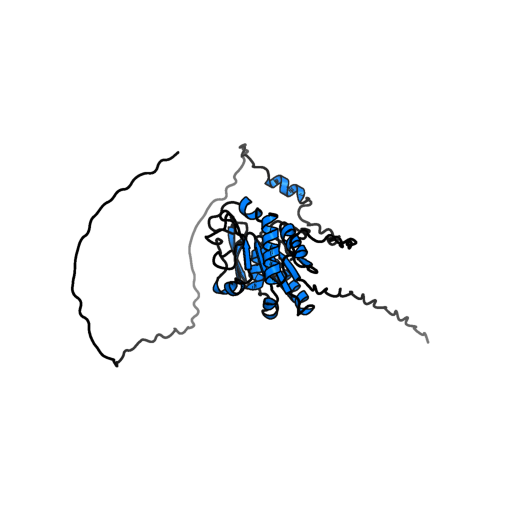270 VAL A O 1
ATOM 1954 N N . SER A 1 271 ? 21.448 17.223 -2.318 1.00 37.88 271 SER A N 1
ATOM 1955 C CA . SER A 1 271 ? 21.162 18.059 -3.495 1.00 37.88 271 SER A CA 1
ATOM 1956 C C . SER A 1 271 ? 22.275 18.048 -4.552 1.00 37.88 271 SER A C 1
ATOM 1958 O O . SER A 1 271 ? 21.998 18.253 -5.732 1.00 37.88 271 SER A O 1
ATOM 1960 N N . GLN A 1 272 ? 23.530 17.790 -4.166 1.00 35.38 272 GLN A N 1
ATOM 1961 C CA . GLN A 1 272 ? 24.643 17.740 -5.120 1.00 35.38 272 GLN A CA 1
ATOM 1962 C C . GLN A 1 272 ? 24.695 16.437 -5.924 1.00 35.38 272 GLN A C 1
ATOM 1964 O O . GLN A 1 272 ? 25.261 16.436 -7.012 1.00 35.38 272 GLN A O 1
ATOM 1969 N N . ILE A 1 273 ? 24.090 15.353 -5.432 1.00 42.06 273 ILE A N 1
ATOM 1970 C CA . ILE A 1 273 ? 24.120 14.039 -6.093 1.00 42.06 273 ILE A CA 1
ATOM 1971 C C . ILE A 1 273 ? 23.132 14.007 -7.273 1.00 42.06 273 ILE A C 1
ATOM 1973 O O . ILE A 1 273 ? 23.485 13.546 -8.362 1.00 42.06 273 ILE A O 1
ATOM 1977 N N . TYR A 1 274 ? 21.946 14.600 -7.102 1.00 35.91 274 TYR A N 1
ATOM 1978 C CA . TYR A 1 274 ? 20.902 14.681 -8.134 1.00 35.91 274 TYR A CA 1
ATOM 1979 C C . TYR A 1 274 ? 21.311 15.510 -9.367 1.00 35.91 274 TYR A C 1
ATOM 1981 O O . TYR A 1 274 ? 20.975 15.160 -10.500 1.00 35.91 274 TYR A O 1
ATOM 1989 N N . ALA A 1 275 ? 22.104 16.570 -9.184 1.00 36.50 275 ALA A N 1
ATOM 1990 C CA . ALA A 1 275 ? 22.578 17.400 -10.295 1.00 36.50 275 ALA A CA 1
ATOM 1991 C C . ALA A 1 275 ? 23.596 16.675 -11.201 1.00 36.50 275 ALA A C 1
ATOM 1993 O O . ALA A 1 275 ? 23.686 16.970 -12.394 1.00 36.50 275 ALA A O 1
ATOM 1994 N N . THR A 1 276 ? 24.355 15.718 -10.657 1.00 37.06 276 THR A N 1
ATOM 1995 C CA . THR A 1 276 ? 25.374 14.954 -11.399 1.00 37.06 276 THR A CA 1
ATOM 1996 C C . THR A 1 276 ? 24.803 13.829 -12.256 1.00 37.06 276 THR A C 1
ATOM 1998 O O . THR A 1 276 ? 25.353 13.560 -13.319 1.00 37.06 276 THR A O 1
ATOM 2001 N N . LEU A 1 277 ? 23.692 13.210 -11.848 1.00 40.56 277 LEU A N 1
ATOM 2002 C CA . LEU A 1 277 ? 23.035 12.144 -12.622 1.00 40.56 277 LEU A CA 1
ATOM 2003 C C . LEU A 1 277 ? 22.186 12.683 -13.788 1.00 40.56 277 LEU A C 1
ATOM 2005 O O . LEU A 1 277 ? 21.807 11.932 -14.679 1.00 40.56 277 LEU A O 1
ATOM 2009 N N . SER A 1 278 ? 21.935 13.994 -13.813 1.00 33.69 278 SER A N 1
ATOM 2010 C CA . SER A 1 278 ? 21.084 14.662 -14.807 1.00 33.69 278 SER A CA 1
ATOM 2011 C C . SER A 1 278 ? 21.826 15.124 -16.073 1.00 33.69 278 SER A C 1
ATOM 2013 O O . SER A 1 278 ? 21.223 15.760 -16.936 1.00 33.69 278 SER A O 1
ATOM 2015 N N . LYS A 1 279 ? 23.137 14.868 -16.207 1.00 29.94 279 LYS A N 1
ATOM 2016 C CA . LYS A 1 279 ? 23.918 15.292 -17.384 1.00 29.94 279 LYS A CA 1
ATOM 2017 C C . LYS A 1 279 ? 24.420 14.091 -18.190 1.00 29.94 279 LYS A C 1
ATOM 2019 O O . LYS A 1 279 ? 25.205 13.311 -17.656 1.00 29.94 279 LYS A O 1
ATOM 2024 N N . PRO A 1 280 ? 24.073 13.972 -19.485 1.00 32.97 280 PRO A N 1
ATOM 2025 C CA . PRO A 1 280 ? 24.680 12.968 -20.346 1.00 32.97 280 PRO A CA 1
ATOM 2026 C C . PRO A 1 280 ? 26.131 13.367 -20.649 1.00 32.97 280 PRO A C 1
ATOM 2028 O O . PRO A 1 280 ? 26.400 14.448 -21.180 1.00 32.97 280 PRO A O 1
ATOM 2031 N N . SER A 1 281 ? 27.088 12.507 -20.309 1.00 34.47 281 SER A N 1
ATOM 2032 C CA . SER A 1 281 ? 28.496 12.688 -20.663 1.00 34.47 281 SER A CA 1
ATOM 2033 C C . SER A 1 281 ? 28.749 12.225 -22.103 1.00 34.47 281 SER A C 1
ATOM 2035 O O . SER A 1 281 ? 28.628 11.052 -22.444 1.00 34.47 281 SER A O 1
ATOM 2037 N N . ARG A 1 282 ? 29.125 13.172 -22.969 1.00 30.14 282 ARG A N 1
ATOM 2038 C CA . ARG A 1 282 ? 29.651 12.917 -24.320 1.00 30.14 282 ARG A CA 1
ATOM 2039 C C . ARG A 1 282 ? 31.108 12.434 -24.215 1.00 30.14 282 ARG A C 1
ATOM 2041 O O . ARG A 1 282 ? 31.878 13.077 -23.501 1.00 30.14 282 ARG A O 1
ATOM 2048 N N . PRO A 1 283 ? 31.540 11.376 -24.928 1.00 33.16 283 PRO A N 1
ATOM 2049 C CA . PRO A 1 283 ? 32.927 10.935 -24.862 1.00 33.16 283 PRO A CA 1
ATOM 2050 C C . PRO A 1 283 ? 33.814 11.852 -25.714 1.00 33.16 283 PRO A C 1
ATOM 2052 O O . PRO A 1 283 ? 33.636 11.960 -26.927 1.00 33.16 283 PRO A O 1
ATOM 2055 N N . THR A 1 284 ? 34.787 12.507 -25.084 1.00 30.12 284 THR A N 1
ATOM 2056 C CA . THR A 1 284 ? 35.919 13.143 -25.772 1.00 30.12 284 THR A CA 1
ATOM 2057 C C . THR A 1 284 ? 37.166 12.294 -25.575 1.00 30.12 284 THR A C 1
ATOM 2059 O O . THR A 1 284 ? 37.611 12.084 -24.448 1.00 30.12 284 THR A O 1
ATOM 2062 N N . ALA A 1 285 ? 37.733 11.823 -26.683 1.00 37.94 285 ALA A N 1
ATOM 2063 C CA . ALA A 1 285 ? 39.050 11.212 -26.731 1.00 37.94 285 ALA A CA 1
ATOM 2064 C C . ALA A 1 285 ? 40.140 12.255 -26.432 1.00 37.94 285 ALA A C 1
ATOM 2066 O O . ALA A 1 285 ? 40.149 13.324 -27.038 1.00 37.94 285 ALA A O 1
ATOM 2067 N N . SER A 1 286 ? 41.087 11.927 -25.555 1.00 30.25 286 SER A N 1
ATOM 2068 C CA . SER A 1 286 ? 42.444 12.480 -25.596 1.00 30.25 286 SER A CA 1
ATOM 2069 C C . SER A 1 286 ? 43.377 11.570 -24.802 1.00 30.25 286 SER A C 1
ATOM 2071 O O . SER A 1 286 ? 43.099 11.227 -23.655 1.00 30.25 286 SER A O 1
ATOM 2073 N N . GLY A 1 287 ? 44.432 11.101 -25.463 1.00 34.16 287 GLY A N 1
ATOM 2074 C CA . GLY A 1 287 ? 45.340 10.091 -24.939 1.00 34.16 287 GLY A CA 1
ATOM 2075 C C . GLY A 1 287 ? 46.390 10.641 -23.982 1.00 34.16 287 GLY A C 1
ATOM 2076 O O . GLY A 1 287 ? 46.764 11.807 -24.039 1.00 34.16 287 GLY A O 1
ATOM 2077 N N . SER A 1 288 ? 46.953 9.743 -23.178 1.00 28.97 288 SER A N 1
ATOM 2078 C CA . SER A 1 288 ? 48.347 9.855 -22.765 1.00 28.97 288 SER A CA 1
ATOM 2079 C C . SER A 1 288 ? 48.912 8.472 -22.442 1.00 28.97 288 SER A C 1
ATOM 2081 O O . SER A 1 288 ? 48.310 7.688 -21.712 1.00 28.97 288 SER A O 1
ATOM 2083 N N . ARG A 1 289 ? 50.048 8.165 -23.074 1.00 31.91 289 ARG A N 1
ATOM 2084 C CA . ARG A 1 289 ? 50.861 6.948 -22.909 1.00 31.91 289 ARG A CA 1
ATOM 2085 C C . ARG A 1 289 ? 51.650 7.056 -21.591 1.00 31.91 289 ARG A C 1
ATOM 2087 O O . ARG A 1 289 ? 51.986 8.167 -21.198 1.00 31.91 289 ARG A O 1
ATOM 2094 N N . ILE A 1 290 ? 51.973 5.953 -20.904 1.00 31.31 290 ILE A N 1
ATOM 2095 C CA . ILE A 1 290 ? 53.317 5.308 -20.772 1.00 31.31 290 ILE A CA 1
ATOM 2096 C C . ILE A 1 290 ? 53.350 4.662 -19.350 1.00 31.31 290 ILE A C 1
ATOM 2098 O O . ILE A 1 290 ? 52.767 5.268 -18.455 1.00 31.31 290 ILE A O 1
ATOM 2102 N N . PRO A 1 291 ? 54.071 3.555 -19.038 1.00 38.19 291 PRO A N 1
ATOM 2103 C CA . PRO A 1 291 ? 54.443 2.372 -19.814 1.00 38.19 291 PRO A CA 1
ATOM 2104 C C . PRO A 1 291 ? 54.066 1.039 -19.118 1.00 38.19 291 PRO A C 1
ATOM 2106 O O . PRO A 1 291 ? 53.718 0.953 -17.945 1.00 38.19 291 PRO A O 1
ATOM 2109 N N . VAL A 1 292 ? 54.236 -0.029 -19.889 1.00 32.75 292 VAL A N 1
ATOM 2110 C CA . VAL A 1 292 ? 54.164 -1.439 -19.503 1.00 32.75 292 VAL A CA 1
ATOM 2111 C C . VAL A 1 292 ? 55.446 -1.858 -18.774 1.00 32.75 292 VAL A C 1
ATOM 2113 O O . VAL A 1 292 ? 56.540 -1.603 -19.278 1.00 32.75 292 VAL A O 1
ATOM 2116 N N . SER A 1 293 ? 55.329 -2.599 -17.668 1.00 31.09 293 SER A N 1
ATOM 2117 C CA . SER A 1 293 ? 56.361 -3.554 -17.254 1.00 31.09 293 SER A CA 1
ATOM 2118 C C . SER A 1 293 ? 55.770 -4.963 -17.194 1.00 31.09 293 SER A C 1
ATOM 2120 O O . SER A 1 293 ? 54.682 -5.226 -16.692 1.00 31.09 293 SER A O 1
ATOM 2122 N N . ARG A 1 294 ? 56.499 -5.844 -17.867 1.00 30.81 294 ARG A N 1
ATOM 2123 C CA . ARG A 1 294 ? 56.167 -7.191 -18.308 1.00 30.81 294 ARG A CA 1
ATOM 2124 C C . ARG A 1 294 ? 56.743 -8.171 -17.290 1.00 30.81 294 ARG A C 1
ATOM 2126 O O . ARG A 1 294 ? 57.940 -8.111 -17.029 1.00 30.81 294 ARG A O 1
ATOM 2133 N N . ALA A 1 295 ? 55.933 -9.095 -16.784 1.00 31.98 295 ALA A N 1
ATOM 2134 C CA . ALA A 1 295 ? 56.428 -10.314 -16.156 1.00 31.98 295 ALA A CA 1
ATOM 2135 C C . ALA A 1 295 ? 55.751 -11.524 -16.805 1.00 31.98 295 ALA A C 1
ATOM 2137 O O . ALA A 1 295 ? 54.540 -11.571 -17.004 1.00 31.98 295 ALA A O 1
ATOM 2138 N N . SER A 1 296 ? 56.613 -12.430 -17.236 1.00 31.81 296 SER A N 1
ATOM 2139 C CA . SER A 1 296 ? 56.413 -13.473 -18.226 1.00 31.81 296 SER A CA 1
ATOM 2140 C C . SER A 1 296 ? 55.745 -14.719 -17.649 1.00 31.81 296 SER A C 1
ATOM 2142 O O . SER A 1 296 ? 55.988 -15.112 -16.514 1.00 31.81 296 SER A O 1
ATOM 2144 N N . THR A 1 297 ? 54.974 -15.381 -18.503 1.00 36.72 297 THR A N 1
ATOM 2145 C CA . THR A 1 297 ? 54.460 -16.749 -18.387 1.00 36.72 297 THR A CA 1
ATOM 2146 C C . THR A 1 297 ? 55.543 -17.796 -18.109 1.00 36.72 297 THR A C 1
ATOM 2148 O O . THR A 1 297 ? 56.576 -17.787 -18.779 1.00 36.72 297 THR A O 1
ATOM 2151 N N . ALA A 1 298 ? 55.230 -18.791 -17.272 1.00 32.22 298 ALA A N 1
ATOM 2152 C CA . ALA A 1 298 ? 55.718 -20.161 -17.445 1.00 32.22 298 ALA A CA 1
ATOM 2153 C C . ALA A 1 298 ? 54.763 -21.173 -16.789 1.00 32.22 298 ALA A C 1
ATOM 2155 O O . ALA A 1 298 ? 54.675 -21.290 -15.570 1.00 32.22 298 ALA A O 1
ATOM 2156 N N . SER A 1 299 ? 54.062 -21.917 -17.637 1.00 35.03 299 SER A N 1
ATOM 2157 C CA . SER A 1 299 ? 53.339 -23.146 -17.322 1.00 35.03 299 SER A CA 1
ATOM 2158 C C . SER A 1 299 ? 54.333 -24.306 -17.209 1.00 35.03 299 SER A C 1
ATOM 2160 O O . SER A 1 299 ? 55.179 -24.456 -18.092 1.00 35.03 299 SER A O 1
ATOM 2162 N N . ARG A 1 300 ? 54.189 -25.190 -16.213 1.00 31.38 300 ARG A N 1
ATOM 2163 C CA . ARG A 1 300 ? 54.579 -26.605 -16.351 1.00 31.38 300 ARG A CA 1
ATOM 2164 C C . ARG A 1 300 ? 53.947 -27.490 -15.277 1.00 31.38 300 ARG A C 1
ATOM 2166 O O . ARG A 1 300 ? 53.826 -27.104 -14.122 1.00 31.38 300 ARG A O 1
ATOM 2173 N N . ALA A 1 301 ? 53.518 -28.660 -15.734 1.00 29.70 301 ALA A N 1
ATOM 2174 C CA . ALA A 1 301 ? 52.716 -29.657 -15.043 1.00 29.70 301 ALA A CA 1
ATOM 2175 C C . ALA A 1 301 ? 53.545 -30.748 -14.335 1.00 29.70 301 ALA A C 1
ATOM 2177 O O . ALA A 1 301 ? 54.712 -30.954 -14.675 1.00 29.70 301 ALA A O 1
ATOM 2178 N N . SER A 1 302 ? 52.824 -31.514 -13.497 1.00 29.61 302 SER A N 1
ATOM 2179 C CA . SER A 1 302 ? 53.075 -32.903 -13.055 1.00 29.61 302 SER A CA 1
ATOM 2180 C C . SER A 1 302 ? 54.111 -33.037 -11.911 1.00 29.61 302 SER A C 1
ATOM 2182 O O . SER A 1 302 ? 55.187 -32.470 -11.991 1.00 29.61 302 SER A O 1
ATOM 2184 N N . GLN A 1 303 ? 53.883 -33.732 -10.788 1.00 29.25 303 GLN A N 1
ATOM 2185 C CA . GLN A 1 303 ? 53.334 -35.076 -10.604 1.00 29.25 303 GLN A CA 1
ATOM 2186 C C . GLN A 1 303 ? 52.940 -35.356 -9.139 1.00 29.25 303 GLN A C 1
ATOM 2188 O O . GLN A 1 303 ? 53.353 -34.682 -8.201 1.00 29.25 303 GLN A O 1
ATOM 2193 N N . VAL A 1 304 ? 52.151 -36.419 -9.013 1.00 30.22 304 VAL A N 1
ATOM 2194 C CA . VAL A 1 304 ? 51.570 -37.060 -7.833 1.00 30.22 304 VAL A CA 1
ATOM 2195 C C . VAL A 1 304 ? 52.612 -37.884 -7.070 1.00 30.22 304 VAL A C 1
ATOM 2197 O O . VAL A 1 304 ? 53.479 -38.505 -7.680 1.00 30.22 304 VAL A O 1
ATOM 2200 N N . SER A 1 305 ? 52.467 -37.993 -5.748 1.00 32.25 305 SER A N 1
ATOM 2201 C CA . SER A 1 305 ? 52.875 -39.187 -5.000 1.00 32.25 305 SER A CA 1
ATOM 2202 C C . SER A 1 305 ? 51.947 -39.426 -3.809 1.00 32.25 305 SER A C 1
ATOM 2204 O O . SER A 1 305 ? 51.476 -38.510 -3.144 1.00 32.25 305 SER A O 1
ATOM 2206 N N . SER A 1 306 ? 51.652 -40.706 -3.655 1.00 30.92 306 SER A N 1
ATOM 2207 C CA . SER A 1 306 ? 50.616 -41.411 -2.909 1.00 30.92 306 SER A CA 1
ATOM 2208 C C . SER A 1 306 ? 50.842 -41.541 -1.401 1.00 30.92 306 SER A C 1
ATOM 2210 O O . SER A 1 306 ? 51.974 -41.732 -0.968 1.00 30.92 306 SER A O 1
ATOM 2212 N N . ALA A 1 307 ? 49.747 -41.656 -0.642 1.00 33.16 307 ALA A N 1
ATOM 2213 C CA . ALA A 1 307 ? 49.693 -42.491 0.560 1.00 33.16 307 ALA A CA 1
ATOM 2214 C C . ALA A 1 307 ? 48.282 -43.079 0.741 1.00 33.16 307 ALA A C 1
ATOM 2216 O O . ALA A 1 307 ? 47.287 -42.360 0.794 1.00 33.16 307 ALA A O 1
ATOM 2217 N N . SER A 1 308 ? 48.227 -44.409 0.784 1.00 31.70 308 SER A N 1
ATOM 2218 C CA . SER A 1 308 ? 47.036 -45.248 0.909 1.00 31.70 308 SER A CA 1
ATOM 2219 C C . SER A 1 308 ? 46.537 -45.319 2.355 1.00 31.70 308 SER A C 1
ATOM 2221 O O . SER A 1 308 ? 47.335 -45.466 3.276 1.00 31.70 308 SER A O 1
ATOM 2223 N N . GLY A 1 309 ? 45.216 -45.318 2.543 1.00 30.50 309 GLY A N 1
ATOM 2224 C CA . GLY A 1 309 ? 44.555 -45.618 3.814 1.00 30.50 309 GLY A CA 1
ATOM 2225 C C . GLY A 1 309 ? 43.182 -46.237 3.560 1.00 30.50 309 GLY A C 1
ATOM 2226 O O . GLY A 1 309 ? 42.268 -45.579 3.079 1.00 30.50 309 GLY A O 1
ATOM 2227 N N . THR A 1 310 ? 43.078 -47.535 3.814 1.00 33.91 310 THR A N 1
ATOM 2228 C CA . THR A 1 310 ? 41.935 -48.429 3.581 1.00 33.91 310 THR A CA 1
ATOM 2229 C C . THR A 1 310 ? 40.782 -48.203 4.565 1.00 33.91 310 THR A C 1
ATOM 2231 O O . THR A 1 310 ? 41.048 -48.075 5.757 1.00 33.91 310 THR A O 1
ATOM 2234 N N . GLY A 1 311 ? 39.514 -48.293 4.126 1.00 29.91 311 GLY A N 1
ATOM 2235 C CA . GLY A 1 311 ? 38.396 -48.417 5.080 1.00 29.91 311 GLY A CA 1
ATOM 2236 C C . GLY A 1 311 ? 36.956 -48.180 4.596 1.00 29.91 311 GLY A C 1
ATOM 2237 O O . GLY A 1 311 ? 36.297 -47.297 5.115 1.00 29.91 311 GLY A O 1
ATOM 2238 N N . ARG A 1 312 ? 36.473 -48.992 3.643 1.00 31.95 312 ARG A N 1
ATOM 2239 C CA . ARG A 1 312 ? 35.116 -49.598 3.557 1.00 31.95 312 ARG A CA 1
ATOM 2240 C C . ARG A 1 312 ? 33.857 -48.739 3.879 1.00 31.95 312 ARG A C 1
ATOM 2242 O O . ARG A 1 312 ? 33.502 -48.552 5.035 1.00 31.95 312 ARG A O 1
ATOM 2249 N N . LEU A 1 313 ? 33.079 -48.410 2.837 1.00 34.78 313 LEU A N 1
ATOM 2250 C CA . LEU A 1 313 ? 31.657 -48.000 2.888 1.00 34.78 313 LEU A CA 1
ATOM 2251 C C . LEU A 1 313 ? 30.757 -49.116 2.307 1.00 34.78 313 LEU A C 1
ATOM 2253 O O . LEU A 1 313 ? 31.185 -49.766 1.349 1.00 34.78 313 LEU A O 1
ATOM 2257 N N . PRO A 1 314 ? 29.527 -49.344 2.812 1.00 47.03 314 PRO A N 1
ATOM 2258 C CA . PRO A 1 314 ? 28.534 -50.184 2.143 1.00 47.03 314 PRO A CA 1
ATOM 2259 C C . PRO A 1 314 ? 27.595 -49.381 1.217 1.00 47.03 314 PRO A C 1
ATOM 2261 O O . PRO A 1 314 ? 27.271 -48.224 1.473 1.00 47.03 314 PRO A O 1
ATOM 2264 N N . ALA A 1 315 ? 27.179 -50.043 0.134 1.00 38.84 315 ALA A N 1
ATOM 2265 C CA . ALA A 1 315 ? 26.316 -49.566 -0.950 1.00 38.84 315 ALA A CA 1
ATOM 2266 C C . ALA A 1 315 ? 24.809 -49.538 -0.589 1.00 38.84 315 ALA A C 1
ATOM 2268 O O . ALA A 1 315 ? 24.396 -50.253 0.327 1.00 38.84 315 ALA A O 1
ATOM 2269 N N . PRO A 1 316 ? 23.968 -48.788 -1.334 1.00 43.66 316 PRO A N 1
ATOM 2270 C CA . PRO A 1 316 ? 22.515 -48.830 -1.193 1.00 43.66 316 PRO A CA 1
ATOM 2271 C C . PRO A 1 316 ? 21.890 -49.980 -2.003 1.00 43.66 316 PRO A C 1
ATOM 2273 O O . PRO A 1 316 ? 22.298 -50.270 -3.129 1.00 43.66 316 PRO A O 1
ATOM 2276 N N . ALA A 1 317 ? 20.883 -50.629 -1.417 1.00 36.72 317 ALA A N 1
ATOM 2277 C CA . ALA A 1 317 ? 20.145 -51.736 -2.015 1.00 36.72 317 ALA A CA 1
ATOM 2278 C C . ALA A 1 317 ? 19.046 -51.261 -2.982 1.00 36.72 317 ALA A C 1
ATOM 2280 O O . ALA A 1 317 ? 18.348 -50.277 -2.746 1.00 36.72 317 ALA A O 1
ATOM 2281 N N . THR A 1 318 ? 18.902 -52.026 -4.059 1.00 36.53 318 THR A N 1
ATOM 2282 C CA . THR A 1 318 ? 17.854 -52.000 -5.084 1.00 36.53 318 THR A CA 1
ATOM 2283 C C . THR A 1 318 ? 16.832 -53.111 -4.805 1.00 36.53 318 THR A C 1
ATOM 2285 O O . THR A 1 318 ? 17.216 -54.197 -4.382 1.00 36.53 318 THR A O 1
ATOM 2288 N N . SER A 1 319 ? 15.548 -52.881 -5.102 1.00 35.16 319 SER A N 1
ATOM 2289 C CA . SER A 1 319 ? 14.535 -53.939 -5.315 1.00 35.16 319 SER A CA 1
ATOM 2290 C C . SER A 1 319 ? 13.390 -53.369 -6.172 1.00 35.16 319 SER A C 1
ATOM 2292 O O . SER A 1 319 ? 12.715 -52.440 -5.740 1.00 35.16 319 SER A O 1
ATOM 2294 N N . THR A 1 320 ? 13.337 -53.621 -7.484 1.00 33.22 320 THR A N 1
ATOM 2295 C CA . THR A 1 320 ? 12.664 -54.731 -8.205 1.00 33.22 320 THR A CA 1
ATOM 2296 C C . THR A 1 320 ? 11.145 -54.821 -8.027 1.00 33.22 320 THR A C 1
ATOM 2298 O O . THR A 1 320 ? 10.640 -55.128 -6.953 1.00 33.22 320 THR A O 1
ATOM 2301 N N . ALA A 1 321 ? 10.451 -54.619 -9.151 1.00 35.22 321 ALA A N 1
ATOM 2302 C CA . ALA A 1 321 ? 9.032 -54.854 -9.388 1.00 35.22 321 ALA A CA 1
ATOM 2303 C C . ALA A 1 321 ? 8.710 -56.347 -9.601 1.00 35.22 321 ALA A C 1
ATOM 2305 O O . ALA A 1 321 ? 9.550 -57.106 -10.084 1.00 35.22 321 ALA A O 1
ATOM 2306 N N . THR A 1 322 ? 7.471 -56.760 -9.313 1.00 34.03 322 THR A N 1
ATOM 2307 C CA . THR A 1 322 ? 6.862 -58.022 -9.779 1.00 34.03 322 THR A CA 1
ATOM 2308 C C . THR A 1 322 ? 5.339 -57.848 -9.931 1.00 34.03 322 THR A C 1
ATOM 2310 O O . THR A 1 322 ? 4.717 -57.026 -9.268 1.00 34.03 322 THR A O 1
ATOM 2313 N N . THR A 1 323 ? 4.789 -58.591 -10.887 1.00 37.09 323 THR A N 1
ATOM 2314 C CA . THR A 1 323 ? 3.497 -58.540 -11.597 1.00 37.09 323 THR A CA 1
ATOM 2315 C C . THR A 1 323 ? 2.279 -59.213 -10.918 1.00 37.09 323 THR A C 1
ATOM 2317 O O . THR A 1 323 ? 2.465 -60.300 -10.392 1.00 37.09 323 THR A O 1
ATOM 2320 N N . SER A 1 324 ? 1.070 -58.615 -11.097 1.00 35.56 324 SER A N 1
ATOM 2321 C CA . SER A 1 324 ? -0.323 -59.131 -11.388 1.00 35.56 324 SER A CA 1
ATOM 2322 C C . SER A 1 324 ? -0.945 -60.356 -10.647 1.00 35.56 324 SER A C 1
ATOM 2324 O O . SER A 1 324 ? -0.168 -61.149 -10.130 1.00 35.56 324 SER A O 1
ATOM 2326 N N . PRO A 1 325 ? -2.302 -60.606 -10.628 1.00 56.16 325 PRO A N 1
ATOM 2327 C CA . PRO A 1 325 ? -3.349 -60.231 -11.622 1.00 56.16 325 PRO A CA 1
ATOM 2328 C C . PRO A 1 325 ? -4.793 -59.816 -11.148 1.00 56.16 325 PRO A C 1
ATOM 2330 O O . PRO A 1 325 ? -5.229 -60.112 -10.044 1.00 56.16 325 PRO A O 1
ATOM 2333 N N . THR A 1 326 ? -5.522 -59.179 -12.090 1.00 34.28 326 THR A N 1
ATOM 2334 C CA . THR A 1 326 ? -6.950 -59.286 -12.542 1.00 34.28 326 THR A CA 1
ATOM 2335 C C . THR A 1 326 ? -8.165 -59.275 -11.582 1.00 34.28 326 THR A C 1
ATOM 2337 O O . THR A 1 326 ? -8.321 -60.189 -10.784 1.00 34.28 326 THR A O 1
ATOM 2340 N N . LEU A 1 327 ? -9.146 -58.374 -11.838 1.00 35.91 327 LEU A N 1
ATOM 2341 C CA . LEU A 1 327 ? -10.567 -58.683 -12.162 1.00 35.91 327 LEU A CA 1
ATOM 2342 C C . LEU A 1 327 ? -11.372 -57.448 -12.662 1.00 35.91 327 LEU A C 1
ATOM 2344 O O . LEU A 1 327 ? -11.061 -56.305 -12.356 1.00 35.91 327 LEU A O 1
ATOM 2348 N N . THR A 1 328 ? -12.365 -57.748 -13.504 1.00 41.53 328 THR A N 1
ATOM 2349 C CA . THR A 1 328 ? -13.153 -56.974 -14.501 1.00 41.53 328 THR A CA 1
ATOM 2350 C C . THR A 1 328 ? -14.183 -55.950 -13.966 1.00 41.53 328 THR A C 1
ATOM 2352 O O . THR A 1 328 ? -14.533 -56.024 -12.791 1.00 41.53 328 THR A O 1
ATOM 2355 N N . PRO A 1 329 ? -14.785 -55.087 -14.826 1.00 45.22 329 PRO A N 1
ATOM 2356 C CA . PRO A 1 329 ? -16.087 -55.448 -15.425 1.00 45.22 329 PRO A CA 1
ATOM 2357 C C . PRO A 1 329 ? -16.326 -55.020 -16.897 1.00 45.22 329 PRO A C 1
ATOM 2359 O O . PRO A 1 329 ? -15.891 -53.966 -17.339 1.00 45.22 329 PRO A O 1
ATOM 2362 N N . SER A 1 330 ? -17.076 -55.895 -17.583 1.00 33.72 330 SER A N 1
ATOM 2363 C CA . SER A 1 330 ? -18.173 -55.731 -18.566 1.00 33.72 330 SER A CA 1
ATOM 2364 C C . SER A 1 330 ? -18.156 -54.702 -19.717 1.00 33.72 330 SER A C 1
ATOM 2366 O O . SER A 1 330 ? -17.625 -53.604 -19.654 1.00 33.72 330 SER A O 1
ATOM 2368 N N . ARG A 1 331 ? -18.840 -55.120 -20.786 1.00 40.88 331 ARG A N 1
ATOM 2369 C CA . ARG A 1 331 ? -18.770 -54.757 -22.206 1.00 40.88 331 ARG A CA 1
ATOM 2370 C C . ARG A 1 331 ? -20.089 -54.133 -22.692 1.00 40.88 331 ARG A C 1
ATOM 2372 O O . ARG A 1 331 ? -21.144 -54.491 -22.179 1.00 40.88 331 ARG A O 1
ATOM 2379 N N . GLY A 1 332 ? -19.997 -53.348 -23.769 1.00 32.06 332 GLY A N 1
ATOM 2380 C CA . GLY A 1 332 ? -21.055 -53.121 -24.770 1.00 32.06 332 GLY A CA 1
ATOM 2381 C C . GLY A 1 332 ? -21.383 -51.638 -24.962 1.00 32.06 332 GLY A C 1
ATOM 2382 O O . GLY A 1 332 ? -21.487 -50.910 -23.986 1.00 32.06 332 GLY A O 1
ATOM 2383 N N . ASP A 1 333 ? -21.547 -51.066 -26.149 1.00 35.12 333 ASP A N 1
ATOM 2384 C CA . ASP A 1 333 ? -21.339 -51.465 -27.542 1.00 35.12 333 ASP A CA 1
ATOM 2385 C C . ASP A 1 333 ? -21.298 -50.147 -28.346 1.00 35.12 333 ASP A C 1
ATOM 2387 O O . ASP A 1 333 ? -22.001 -49.191 -28.016 1.00 35.12 333 ASP A O 1
ATOM 2391 N N . ALA A 1 334 ? -20.478 -50.082 -29.396 1.00 37.16 334 ALA A N 1
ATOM 2392 C CA . ALA A 1 334 ? -20.589 -49.066 -30.449 1.00 37.16 334 ALA A CA 1
ATOM 2393 C C . ALA A 1 334 ? -21.540 -49.581 -31.554 1.00 37.16 334 ALA A C 1
ATOM 2395 O O . ALA A 1 334 ? -21.778 -50.787 -31.636 1.00 37.16 334 ALA A O 1
ATOM 2396 N N . PRO A 1 335 ? -22.001 -48.717 -32.478 1.00 49.62 335 PRO A N 1
ATOM 2397 C CA . PRO A 1 335 ? -21.253 -48.693 -33.733 1.00 49.62 335 PRO A CA 1
ATOM 2398 C C . PRO A 1 335 ? -21.057 -47.309 -34.365 1.00 49.62 335 PRO A C 1
ATOM 2400 O O . PRO A 1 335 ? -21.830 -46.369 -34.209 1.00 49.62 335 PRO A O 1
ATOM 2403 N N . SER A 1 336 ? -19.974 -47.269 -35.136 1.00 37.34 336 SER A N 1
ATOM 2404 C CA . SER A 1 336 ? -19.504 -46.228 -36.044 1.00 37.34 336 SER A CA 1
ATOM 2405 C C . SER A 1 336 ? -19.973 -46.515 -37.478 1.00 37.34 336 SER A C 1
ATOM 2407 O O . SER A 1 336 ? -19.882 -47.653 -37.931 1.00 37.34 336 SER A O 1
ATOM 2409 N N . LEU A 1 337 ? -20.392 -45.469 -38.194 1.00 38.97 337 LEU A N 1
ATOM 2410 C CA . LEU A 1 337 ? -20.408 -45.301 -39.658 1.00 38.97 337 LEU A CA 1
ATOM 2411 C C . LEU A 1 337 ? -20.390 -43.773 -39.890 1.00 38.97 337 LEU A C 1
ATOM 2413 O O . LEU A 1 337 ? -21.120 -43.070 -39.209 1.00 38.97 337 LEU A O 1
ATOM 2417 N N . GLY A 1 338 ? -19.635 -43.124 -40.774 1.00 32.06 338 GLY A N 1
ATOM 2418 C CA . GLY A 1 338 ? -18.667 -43.498 -41.790 1.00 32.06 338 GLY A CA 1
ATOM 2419 C C . GLY A 1 338 ? -18.094 -42.195 -42.402 1.00 32.06 338 GLY A C 1
ATOM 2420 O O . GLY A 1 338 ? -18.788 -41.193 -42.517 1.00 32.06 338 GLY A O 1
ATOM 2421 N N . LYS A 1 339 ? -16.796 -42.242 -42.715 1.00 36.44 339 LYS A N 1
ATOM 2422 C CA . LYS A 1 339 ? -15.901 -41.361 -43.516 1.00 36.44 339 LYS A CA 1
ATOM 2423 C C . LYS A 1 339 ? -16.483 -40.825 -44.864 1.00 36.44 339 LYS A C 1
ATOM 2425 O O . LYS A 1 339 ? -17.519 -41.345 -45.261 1.00 36.44 339 LYS A O 1
ATOM 2430 N N . PRO A 1 340 ? -15.749 -40.042 -45.716 1.00 55.75 340 PRO A N 1
ATOM 2431 C CA . PRO A 1 340 ? -14.577 -39.142 -45.525 1.00 55.75 340 PRO A CA 1
ATOM 2432 C C . PRO A 1 340 ? -14.519 -37.862 -46.443 1.00 55.75 340 PRO A C 1
ATOM 2434 O O . PRO A 1 340 ? -15.361 -37.655 -47.305 1.00 55.75 340 PRO A O 1
ATOM 2437 N N . MET A 1 341 ? -13.396 -37.121 -46.328 1.00 33.81 341 MET A N 1
ATOM 2438 C CA . MET A 1 341 ? -12.674 -36.294 -47.338 1.00 33.81 341 MET A CA 1
ATOM 2439 C C . MET A 1 341 ? -13.172 -34.883 -47.717 1.00 33.81 341 MET A C 1
ATOM 2441 O O . MET A 1 341 ? -14.211 -34.731 -48.339 1.00 33.81 341 MET A O 1
ATOM 2445 N N . ALA A 1 342 ? -12.310 -33.871 -47.522 1.00 35.50 342 ALA A N 1
ATOM 2446 C CA . ALA A 1 342 ? -11.501 -33.268 -48.599 1.00 35.50 342 ALA A CA 1
ATOM 2447 C C . ALA A 1 342 ? -10.540 -32.188 -48.052 1.00 35.50 342 ALA A C 1
ATOM 2449 O O . ALA A 1 342 ? -10.902 -31.377 -47.206 1.00 35.50 342 ALA A O 1
ATOM 2450 N N . ALA A 1 343 ? -9.307 -32.200 -48.557 1.00 37.09 343 ALA A N 1
ATOM 2451 C CA . ALA A 1 343 ? -8.276 -31.187 -48.357 1.00 37.09 343 ALA A CA 1
ATOM 2452 C C . ALA A 1 343 ? -8.365 -30.109 -49.449 1.00 37.09 343 ALA A C 1
ATOM 2454 O O . ALA A 1 343 ? -8.638 -30.462 -50.594 1.00 37.09 343 ALA A O 1
ATOM 2455 N N . VAL A 1 344 ? -8.028 -28.850 -49.138 1.00 36.31 344 VAL A N 1
ATOM 2456 C CA . VAL A 1 344 ? -7.562 -27.862 -50.131 1.00 36.31 344 VAL A CA 1
ATOM 2457 C C . VAL A 1 344 ? -6.472 -26.974 -49.514 1.00 36.31 344 VAL A C 1
ATOM 2459 O O . VAL A 1 344 ? -6.610 -26.467 -48.404 1.00 36.31 344 VAL A O 1
ATOM 2462 N N . LEU A 1 345 ? -5.376 -26.854 -50.267 1.00 36.19 345 LEU A N 1
ATOM 2463 C CA . LEU A 1 345 ? -4.191 -26.020 -50.071 1.00 36.19 345 LEU A CA 1
ATOM 2464 C C . LEU A 1 345 ? -4.444 -24.523 -50.346 1.00 36.19 345 LEU A C 1
ATOM 2466 O O . LEU A 1 345 ? -5.281 -24.174 -51.171 1.00 36.19 345 LEU A O 1
ATOM 2470 N N . GLY A 1 346 ? -3.563 -23.677 -49.797 1.00 31.52 346 GLY A N 1
ATOM 2471 C CA . GLY A 1 346 ? -3.251 -22.316 -50.270 1.00 31.52 346 GLY A CA 1
ATOM 2472 C C . GLY A 1 346 ? -3.105 -21.363 -49.078 1.00 31.52 346 GLY A C 1
ATOM 2473 O O . GLY A 1 346 ? -4.078 -21.122 -48.387 1.00 31.52 346 GLY A O 1
ATOM 2474 N N . GLY A 1 347 ? -1.946 -20.840 -48.676 1.00 31.77 347 GLY A N 1
ATOM 2475 C CA . GLY A 1 347 ? -0.775 -20.444 -49.448 1.00 31.77 347 GLY A CA 1
ATOM 2476 C C . GLY A 1 347 ? -0.926 -18.987 -49.883 1.00 31.77 347 GLY A C 1
ATOM 2477 O O . GLY A 1 347 ? -1.479 -18.759 -50.946 1.00 31.77 347 GLY A O 1
ATOM 2478 N N . LEU A 1 348 ? -0.437 -18.027 -49.086 1.00 34.59 348 LEU A N 1
ATOM 2479 C CA . LEU A 1 348 ? 0.206 -16.802 -49.581 1.00 34.59 348 LEU A CA 1
ATOM 2480 C C . LEU A 1 348 ? 0.950 -16.081 -48.444 1.00 34.59 348 LEU A C 1
ATOM 2482 O O . LEU A 1 348 ? 0.423 -15.888 -47.352 1.00 34.59 348 LEU A O 1
ATOM 2486 N N . ALA A 1 349 ? 2.188 -15.702 -48.739 1.00 34.78 349 ALA A N 1
ATOM 2487 C CA . ALA A 1 349 ? 3.103 -14.945 -47.902 1.00 34.78 349 ALA A CA 1
ATOM 2488 C C . ALA A 1 349 ? 3.449 -13.604 -48.584 1.00 34.78 349 ALA A C 1
ATOM 2490 O O . ALA A 1 349 ? 3.241 -13.476 -49.791 1.00 34.78 349 ALA A O 1
ATOM 2491 N N . LEU A 1 350 ? 4.088 -12.718 -47.798 1.00 36.78 350 LEU A N 1
ATOM 2492 C CA . LEU A 1 350 ? 4.821 -11.465 -48.111 1.00 36.78 350 LEU A CA 1
ATOM 2493 C C . LEU A 1 350 ? 4.042 -10.124 -48.146 1.00 36.78 350 LEU A C 1
ATOM 2495 O O . LEU A 1 350 ? 2.883 -10.110 -48.547 1.00 36.78 350 LEU A O 1
ATOM 2499 N N . PRO A 1 351 ? 4.723 -8.967 -47.920 1.00 56.06 351 PRO A N 1
ATOM 2500 C CA . PRO A 1 351 ? 5.928 -8.727 -47.101 1.00 56.06 351 PRO A CA 1
ATOM 2501 C C . PRO A 1 351 ? 5.895 -7.447 -46.225 1.00 56.06 351 PRO A C 1
ATOM 2503 O O . PRO A 1 351 ? 5.033 -6.581 -46.347 1.00 56.06 351 PRO A O 1
ATOM 2506 N N . LEU A 1 352 ? 6.935 -7.348 -45.384 1.00 40.25 352 LEU A N 1
ATOM 2507 C CA . LEU A 1 352 ? 7.505 -6.146 -44.764 1.00 40.25 352 LEU A CA 1
ATOM 2508 C C . LEU A 1 352 ? 7.577 -4.933 -45.711 1.00 40.25 352 LEU A C 1
ATOM 2510 O O . LEU A 1 352 ? 8.028 -5.070 -46.848 1.00 40.25 352 LEU A O 1
ATOM 2514 N N . LEU A 1 353 ? 7.344 -3.736 -45.163 1.00 43.16 353 LEU A N 1
ATOM 2515 C CA . LEU A 1 353 ? 7.954 -2.498 -45.647 1.00 43.16 353 LEU A CA 1
ATOM 2516 C C . LEU A 1 353 ? 8.585 -1.741 -44.468 1.00 43.16 353 LEU A C 1
ATOM 2518 O O . LEU A 1 353 ? 7.916 -1.437 -43.484 1.00 43.16 353 LEU A O 1
ATOM 2522 N N . PHE A 1 354 ? 9.887 -1.488 -44.589 1.00 40.19 354 PHE A N 1
ATOM 2523 C CA . PHE A 1 354 ? 10.657 -0.538 -43.791 1.00 40.19 354 PHE A CA 1
ATOM 2524 C C . PHE A 1 354 ? 10.310 0.894 -44.216 1.00 40.19 354 PHE A C 1
ATOM 2526 O O . PHE A 1 354 ? 10.315 1.177 -45.416 1.00 40.19 354 PHE A O 1
ATOM 2533 N N . LEU A 1 355 ? 10.105 1.775 -43.236 1.00 52.56 355 LEU A N 1
AT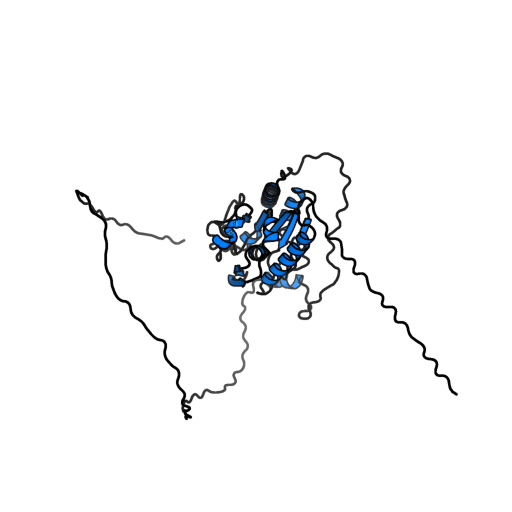OM 2534 C CA . LEU A 1 355 ? 10.493 3.191 -43.222 1.00 52.56 355 LEU A CA 1
ATOM 2535 C C . LEU A 1 355 ? 10.478 3.683 -41.773 1.00 52.56 355 LEU A C 1
ATOM 2537 O O . LEU A 1 355 ? 9.503 3.364 -41.061 1.00 52.56 355 LEU A O 1
#

InterPro domains:
  IPR000675 Cutinase/acetylxylan esterase [PF01083] (27-231)
  IPR000675 Cutinase/acetylxylan esterase [SM01110] (24-232)
  IPR029058 Alpha/Beta hydrolase fold [G3DSA:3.40.50.1820] (27-233)
  IPR029058 Alpha/Beta hydrolase fold [SSF53474] (29-232)

Foldseek 3Di:
DDDDDDDDDDDDPPDPPPPPDQQDAFPFEEEEEEEAAPCAPPNPRHLCVLLVVLQCLQTDRYYYDYQDFGNHLDLVGLQSSLVSSLVVLCVNCVSHVQHAYEYEYAESRLVSSLCLQQQWFWFQGPVRDTDTGHGDHRPPSSVVRYLAYEYALYLQFDQVAADAFPAPAAAPAFHPGHHDCVRCNVRRVRYYYGDGNQRPRGHNNHDDPCSRSVCRDNVNSNRSSCSSCVSSVHHRDDPDDDPDDDDDDPDDPPDDPPDDDDDPDDPDDPVVVVVVVPDDDDDDDDDDDDDDDDDDDDDDDDDDDDDDDDDDDDDDDDDDDDDDDDDDDDDDDDDDDDDDDDDDDDDDDDDDDDD

Organism: NCBI:txid1314786

Radius of gyration: 32.67 Å; chains: 1; bounding box: 78×87×121 Å